Protein AF-0000000075411365 (afdb_homodimer)

Organism: Rhizophagus irregularis (strain DAOM 181602 / DAOM 197198 / MUCL 43194) (NCBI:txid747089)

Structure (mmCIF, N/CA/C/O backbone):
data_AF-0000000075411365-model_v1
#
loop_
_entity.id
_entity.type
_entity.pdbx_description
1 polymer 'BTB domain-containing protein'
#
loop_
_atom_site.group_PDB
_atom_site.id
_atom_site.type_symbol
_atom_site.label_atom_id
_atom_site.label_alt_id
_atom_site.label_comp_id
_atom_site.label_asym_id
_atom_site.label_entity_id
_atom_site.label_seq_id
_atom_site.pdbx_PDB_ins_code
_atom_site.Cartn_x
_atom_site.Cartn_y
_atom_site.Cartn_z
_atom_site.occupancy
_atom_site.B_iso_or_equiv
_atom_site.auth_seq_id
_atom_site.auth_comp_id
_atom_site.auth_asym_id
_atom_site.auth_atom_id
_atom_site.pdbx_PDB_model_num
ATOM 1 N N . SER A 1 1 ? 24.688 25.797 14.242 1 48.66 1 SER A N 1
ATOM 2 C CA . SER A 1 1 ? 24.312 25.422 12.875 1 48.66 1 SER A CA 1
ATOM 3 C C . SER A 1 1 ? 22.875 24.953 12.805 1 48.66 1 SER A C 1
ATOM 5 O O . SER A 1 1 ? 22.281 24.547 13.812 1 48.66 1 SER A O 1
ATOM 7 N N . ILE A 1 2 ? 22.266 25.234 11.734 1 53.44 2 ILE A N 1
ATOM 8 C CA . ILE A 1 2 ? 20.859 24.922 11.492 1 53.44 2 ILE A CA 1
ATOM 9 C C . ILE A 1 2 ? 20.594 23.469 11.906 1 53.44 2 ILE A C 1
ATOM 11 O O . ILE A 1 2 ? 19.531 23.172 12.469 1 53.44 2 ILE A O 1
ATOM 15 N N . ASP A 1 3 ? 21.547 22.719 11.766 1 54.69 3 ASP A N 1
ATOM 16 C CA . ASP A 1 3 ? 21.438 21.312 12.133 1 54.69 3 ASP A CA 1
ATOM 17 C C . ASP A 1 3 ? 21.219 21.141 13.633 1 54.69 3 ASP A C 1
ATOM 19 O O . ASP A 1 3 ? 20.406 20.328 14.062 1 54.69 3 ASP A O 1
ATOM 23 N N . ASN A 1 4 ? 22.078 21.812 14.258 1 54.78 4 ASN A N 1
ATOM 24 C CA . ASN A 1 4 ? 22 21.703 15.711 1 54.78 4 ASN A CA 1
ATOM 25 C C . ASN A 1 4 ? 20.672 22.219 16.25 1 54.78 4 ASN A C 1
ATOM 27 O O . ASN A 1 4 ? 20.125 21.656 17.188 1 54.78 4 ASN A O 1
ATOM 31 N N . ILE A 1 5 ? 20.219 23.188 15.68 1 55.34 5 ILE A N 1
ATOM 32 C CA . ILE A 1 5 ? 18.969 23.797 16.125 1 55.34 5 ILE A CA 1
ATOM 33 C C . ILE A 1 5 ? 17.797 22.859 15.805 1 55.34 5 ILE A C 1
ATOM 35 O O . ILE A 1 5 ? 16.953 22.625 16.656 1 55.34 5 ILE A O 1
ATOM 39 N N . MET A 1 6 ? 17.891 22.328 14.719 1 56.25 6 MET A N 1
ATOM 40 C CA . MET A 1 6 ? 16.812 21.453 14.289 1 56.25 6 MET A CA 1
ATOM 41 C C . MET A 1 6 ? 16.797 20.156 15.102 1 56.25 6 MET A C 1
ATOM 43 O O . MET A 1 6 ? 15.742 19.672 15.492 1 56.25 6 MET A O 1
ATOM 47 N N . THR A 1 7 ? 17.984 19.641 15.258 1 56.38 7 THR A N 1
ATOM 48 C CA . THR A 1 7 ? 18.109 18.422 16.062 1 56.38 7 THR A CA 1
ATOM 49 C C . THR A 1 7 ? 17.594 18.656 17.469 1 56.38 7 THR A C 1
ATOM 51 O O . THR A 1 7 ? 16.922 17.797 18.047 1 56.38 7 THR A O 1
ATOM 54 N N . THR A 1 8 ? 18.031 19.734 17.938 1 55.66 8 THR A N 1
ATOM 55 C CA . THR A 1 8 ? 17.625 20.047 19.297 1 55.66 8 THR A CA 1
ATOM 56 C C . THR A 1 8 ? 16.109 20.234 19.375 1 55.66 8 THR A C 1
ATOM 58 O O . THR A 1 8 ? 15.469 19.766 20.328 1 55.66 8 THR A O 1
ATOM 61 N N . LEU A 1 9 ? 15.68 20.859 18.469 1 56.91 9 LEU A N 1
ATOM 62 C CA . LEU A 1 9 ? 14.25 21.172 18.438 1 56.91 9 LEU A CA 1
ATOM 63 C C . LEU A 1 9 ? 13.414 19.906 18.297 1 56.91 9 LEU A C 1
ATOM 65 O O . LEU A 1 9 ? 12.367 19.781 18.938 1 56.91 9 LEU A O 1
ATOM 69 N N . PHE A 1 10 ? 13.93 19.078 17.484 1 55.97 10 PHE A N 1
ATOM 70 C CA . PHE A 1 10 ? 13.141 17.891 17.188 1 55.97 10 PHE A CA 1
ATOM 71 C C . PHE A 1 10 ? 13.5 16.766 18.156 1 55.97 10 PHE A C 1
ATOM 73 O O . PHE A 1 10 ? 12.719 15.828 18.328 1 55.97 10 PHE A O 1
ATOM 80 N N . LYS A 1 11 ? 14.758 16.719 18.609 1 52.41 11 LYS A N 1
ATOM 81 C CA . LYS A 1 11 ? 15.195 15.648 19.5 1 52.41 11 LYS A CA 1
ATOM 82 C C . LYS A 1 11 ? 14.422 15.68 20.812 1 52.41 11 LYS A C 1
ATOM 84 O O . LYS A 1 11 ? 14.188 14.633 21.422 1 52.41 11 LYS A O 1
ATOM 89 N N . SER A 1 12 ? 14.125 16.812 21.234 1 47.59 12 SER A N 1
ATOM 90 C CA . SER A 1 12 ? 13.672 16.844 22.625 1 47.59 12 SER A CA 1
ATOM 91 C C . SER A 1 12 ? 12.383 16.062 22.812 1 47.59 12 SER A C 1
ATOM 93 O O . SER A 1 12 ? 11.969 15.781 23.938 1 47.59 12 SER A O 1
ATOM 95 N N . LYS A 1 13 ? 11.609 15.836 21.859 1 43.72 13 LYS A N 1
ATOM 96 C CA . LYS A 1 13 ? 10.367 15.195 22.281 1 43.72 13 LYS A CA 1
ATOM 97 C C . LYS A 1 13 ? 10.352 13.719 21.891 1 43.72 13 LYS A C 1
ATOM 99 O O . LYS A 1 13 ? 9.57 13.297 21.031 1 43.72 13 LYS A O 1
ATOM 104 N N . LYS A 1 14 ? 11.523 13.133 21.844 1 47.59 14 LYS A N 1
ATOM 105 C CA . LYS A 1 14 ? 11.445 11.688 21.688 1 47.59 14 LYS A CA 1
ATOM 106 C C . LYS A 1 14 ? 10.391 11.086 22.609 1 47.59 14 LYS A C 1
ATOM 108 O O . LYS A 1 14 ? 10.469 11.25 23.828 1 47.59 14 LYS A O 1
ATOM 113 N N . ASN A 1 15 ? 9.148 11.078 22.188 1 43.22 15 ASN A N 1
ATOM 114 C CA . ASN A 1 15 ? 8.109 10.398 22.953 1 43.22 15 ASN A CA 1
ATOM 115 C C . ASN A 1 15 ? 8.555 9.008 23.391 1 43.22 15 ASN A C 1
ATOM 117 O O . ASN A 1 15 ? 9.18 8.281 22.625 1 43.22 15 ASN A O 1
ATOM 121 N N . HIS A 1 16 ? 8.789 8.844 24.641 1 45.28 16 HIS A N 1
ATOM 122 C CA . HIS A 1 16 ? 9.023 7.617 25.391 1 45.28 16 HIS A CA 1
ATOM 123 C C . HIS A 1 16 ? 8.102 6.496 24.922 1 45.28 16 HIS A C 1
ATOM 125 O O . HIS A 1 16 ? 8.078 5.418 25.531 1 45.28 16 HIS A O 1
ATOM 131 N N . ASN A 1 17 ? 7.195 6.734 24.109 1 51.94 17 ASN A N 1
ATOM 132 C CA . ASN A 1 17 ? 6.309 5.605 23.859 1 51.94 17 ASN A CA 1
ATOM 133 C C . ASN A 1 17 ? 6.938 4.609 22.891 1 51.94 17 ASN A C 1
ATOM 135 O O . ASN A 1 17 ? 7.855 4.953 22.141 1 51.94 17 ASN A O 1
ATOM 139 N N . LYS A 1 18 ? 6.695 3.471 23.078 1 58.88 18 LYS A N 1
ATOM 140 C CA . LYS A 1 18 ? 7.156 2.367 22.234 1 58.88 18 LYS A CA 1
ATOM 141 C C . LYS A 1 18 ? 7.148 2.76 20.766 1 58.88 18 LYS A C 1
ATOM 143 O O . LYS A 1 18 ? 6.168 3.32 20.266 1 58.88 18 LYS A O 1
ATOM 148 N N . PRO A 1 19 ? 8.258 2.752 20.281 1 69.69 19 PRO A N 1
ATOM 149 C CA . PRO A 1 19 ? 8.336 3.145 18.875 1 69.69 19 PRO A CA 1
ATOM 150 C C . PRO A 1 19 ? 7.297 2.443 18 1 69.69 19 PRO A C 1
ATOM 152 O O . PRO A 1 19 ? 7.035 1.253 18.188 1 69.69 19 PRO A O 1
ATOM 155 N N . SER A 1 20 ? 6.5 3.213 17.328 1 76.75 20 SER A N 1
ATOM 156 C CA . SER A 1 20 ? 5.492 2.637 16.438 1 76.75 20 SER A CA 1
ATOM 157 C C . SER A 1 20 ? 6.137 1.923 15.258 1 76.75 20 SER A C 1
ATOM 159 O O . SER A 1 20 ? 7.113 2.412 14.688 1 76.75 20 SER A O 1
ATOM 161 N N . ILE A 1 21 ? 5.664 0.721 15 1 87.19 21 ILE A N 1
ATOM 162 C CA . ILE A 1 21 ? 6.152 -0.052 13.867 1 87.19 21 ILE A CA 1
ATOM 163 C C . ILE A 1 21 ? 5.445 0.406 12.594 1 87.19 21 ILE A C 1
ATOM 165 O O . ILE A 1 21 ? 6.031 0.377 11.508 1 87.19 21 ILE A O 1
ATOM 169 N N . ARG A 1 22 ? 4.23 0.923 12.75 1 94.62 22 ARG A N 1
ATOM 170 C CA . ARG A 1 22 ? 3.484 1.397 11.586 1 94.62 22 ARG A CA 1
ATOM 171 C C . ARG A 1 22 ? 4.074 2.697 11.047 1 94.62 22 ARG A C 1
ATOM 173 O O . ARG A 1 22 ? 4.477 3.57 11.82 1 94.62 22 ARG A O 1
ATOM 180 N N . GLY A 1 23 ? 4.059 2.812 9.734 1 95 23 GLY A N 1
ATOM 181 C CA . GLY A 1 23 ? 4.523 4.047 9.125 1 95 23 GLY A CA 1
ATOM 182 C C . GLY A 1 23 ? 6.012 4.039 8.828 1 95 23 GLY A C 1
ATOM 183 O O . GLY A 1 23 ? 6.52 4.938 8.156 1 95 23 GLY A O 1
ATOM 184 N N . LYS A 1 24 ? 6.715 2.977 9.258 1 94.31 24 LYS A N 1
ATOM 185 C CA . LYS A 1 24 ? 8.156 2.916 9.047 1 94.31 24 LYS A CA 1
ATOM 186 C C . LYS A 1 24 ? 8.484 2.381 7.656 1 94.31 24 LYS A C 1
ATOM 188 O O . LYS A 1 24 ? 9.336 2.934 6.957 1 94.31 24 LYS A O 1
ATOM 193 N N . SER A 1 25 ? 7.895 1.289 7.293 1 94.88 25 SER A N 1
ATOM 194 C CA . SER A 1 25 ? 8.109 0.641 6.004 1 94.88 25 SER A CA 1
ATOM 195 C C . SER A 1 25 ? 6.793 0.346 5.305 1 94.88 25 SER A C 1
ATOM 197 O O . SER A 1 25 ? 5.969 -0.419 5.812 1 94.88 25 SER A O 1
ATOM 199 N N . LEU A 1 26 ? 6.656 0.966 4.168 1 96.19 26 LEU A N 1
ATOM 200 C CA . LEU A 1 26 ? 5.453 0.734 3.375 1 96.19 26 LEU A CA 1
ATOM 201 C C . LEU A 1 26 ? 5.277 -0.75 3.072 1 96.19 26 LEU A C 1
ATOM 203 O O . LEU A 1 26 ? 4.195 -1.308 3.277 1 96.19 26 LEU A O 1
ATOM 207 N N . GLU A 1 27 ? 6.332 -1.384 2.645 1 94.94 27 GLU A N 1
ATOM 208 C CA . GLU A 1 27 ? 6.332 -2.805 2.311 1 94.94 27 GLU A CA 1
ATOM 209 C C . GLU A 1 27 ? 5.895 -3.652 3.502 1 94.94 27 GLU A C 1
ATOM 211 O O . GLU A 1 27 ? 5 -4.492 3.377 1 94.94 27 GLU A O 1
ATOM 216 N N . ASN A 1 28 ? 6.484 -3.406 4.637 1 95.56 28 ASN A N 1
ATOM 217 C CA . ASN A 1 28 ? 6.18 -4.203 5.824 1 95.56 28 ASN A CA 1
ATOM 218 C C . ASN A 1 28 ? 4.75 -3.971 6.301 1 95.56 28 ASN A C 1
ATOM 220 O O . ASN A 1 28 ? 4.062 -4.914 6.703 1 95.56 28 ASN A O 1
ATOM 224 N N . ASP A 1 29 ? 4.367 -2.762 6.273 1 97.38 29 ASP A N 1
ATOM 225 C CA . ASP A 1 29 ? 2.998 -2.455 6.68 1 97.38 29 ASP A CA 1
ATOM 226 C C . ASP A 1 29 ? 1.986 -3.143 5.77 1 97.38 29 ASP A C 1
ATOM 228 O O . ASP A 1 29 ? 1.009 -3.725 6.242 1 97.38 29 ASP A O 1
ATOM 232 N N . LEU A 1 30 ? 2.219 -3.104 4.48 1 97.62 30 LEU A N 1
ATOM 233 C CA . LEU A 1 30 ? 1.272 -3.701 3.545 1 97.62 30 LEU A CA 1
ATOM 234 C C . LEU A 1 30 ? 1.304 -5.223 3.639 1 97.62 30 LEU A C 1
ATOM 236 O O . LEU A 1 30 ? 0.293 -5.887 3.391 1 97.62 30 LEU A O 1
ATOM 240 N N . ARG A 1 31 ? 2.432 -5.766 4.043 1 96.12 31 ARG A N 1
ATOM 241 C CA . ARG A 1 31 ? 2.479 -7.199 4.324 1 96.12 31 ARG A CA 1
ATOM 242 C C . ARG A 1 31 ? 1.565 -7.559 5.488 1 96.12 31 ARG A C 1
ATOM 244 O O . ARG A 1 31 ? 0.892 -8.594 5.461 1 96.12 31 ARG A O 1
ATOM 251 N N . THR A 1 32 ? 1.578 -6.703 6.488 1 96.69 32 THR A N 1
ATOM 252 C CA . THR A 1 32 ? 0.675 -6.93 7.609 1 96.69 32 THR A CA 1
ATOM 253 C C . THR A 1 32 ? -0.78 -6.809 7.168 1 96.69 32 THR A C 1
ATOM 255 O O . THR A 1 32 ? -1.644 -7.547 7.645 1 96.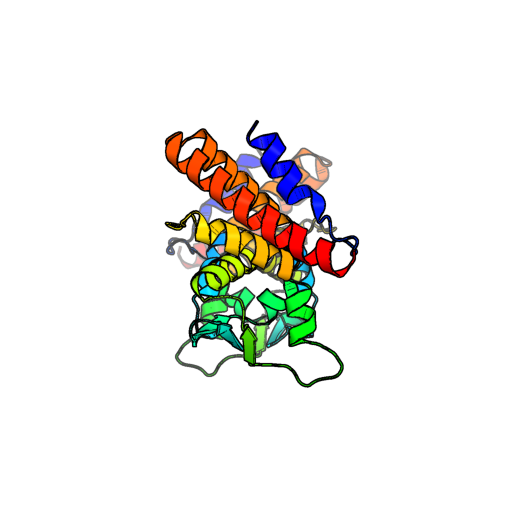69 32 THR A O 1
ATOM 258 N N . LEU A 1 33 ? -1.046 -5.914 6.242 1 97.56 33 LEU A N 1
ATOM 259 C CA . LEU A 1 33 ? -2.393 -5.754 5.703 1 97.56 33 LEU A CA 1
ATOM 260 C C . LEU A 1 33 ? -2.855 -7.027 5.008 1 97.56 33 LEU A C 1
ATOM 262 O O . LEU A 1 33 ? -4.012 -7.438 5.152 1 97.56 33 LEU A O 1
ATOM 266 N N . LEU A 1 34 ? -1.986 -7.648 4.215 1 97 34 LEU A N 1
ATOM 267 C CA . LEU A 1 34 ? -2.281 -8.883 3.502 1 97 34 LEU A CA 1
ATOM 268 C C . LEU A 1 34 ? -2.781 -9.961 4.465 1 97 34 LEU A C 1
ATOM 270 O O . LEU A 1 34 ? -3.613 -10.789 4.094 1 97 34 LEU A O 1
ATOM 274 N N . ASN A 1 35 ? -2.398 -9.836 5.723 1 94.94 35 ASN A N 1
ATOM 275 C CA . ASN A 1 35 ? -2.734 -10.859 6.707 1 94.94 35 ASN A CA 1
ATOM 276 C C . ASN A 1 35 ? -3.771 -10.359 7.707 1 94.94 35 ASN A C 1
ATOM 278 O O . ASN A 1 35 ? -4.023 -11.008 8.727 1 94.94 35 ASN A O 1
ATOM 282 N N . ASP A 1 36 ? -4.289 -9.234 7.48 1 95.75 36 ASP A N 1
ATOM 283 C CA . ASP A 1 36 ? -5.273 -8.648 8.383 1 95.75 36 ASP A CA 1
ATOM 284 C C . ASP A 1 36 ? -6.695 -8.969 7.93 1 95.75 36 ASP A C 1
ATOM 286 O O . ASP A 1 36 ? -7.195 -8.375 6.977 1 95.75 36 ASP A O 1
ATOM 290 N N . GLU A 1 37 ? -7.426 -9.805 8.633 1 95.06 37 GLU A N 1
ATOM 291 C CA . GLU A 1 37 ? -8.75 -10.297 8.25 1 95.06 37 GLU A CA 1
ATOM 292 C C . GLU A 1 37 ? -9.766 -9.164 8.195 1 95.06 37 GLU A C 1
ATOM 294 O O . GLU A 1 37 ? -10.789 -9.273 7.516 1 95.06 37 GLU A O 1
ATOM 299 N N . ARG A 1 38 ? -9.578 -8.125 8.867 1 92.06 38 ARG A N 1
ATOM 300 C CA . ARG A 1 38 ? -10.5 -6.992 8.883 1 92.06 38 ARG A CA 1
ATOM 301 C C . ARG A 1 38 ? -10.555 -6.309 7.523 1 92.06 38 ARG A C 1
ATOM 303 O O . ARG A 1 38 ? -11.508 -5.59 7.223 1 92.06 38 ARG A O 1
ATOM 310 N N . SER A 1 39 ? -9.5 -6.512 6.715 1 95.06 39 SER A N 1
ATOM 311 C CA . SER A 1 39 ? -9.406 -5.84 5.422 1 95.06 39 SER A CA 1
ATOM 312 C C . SER A 1 39 ? -10 -6.699 4.312 1 95.06 39 SER A C 1
ATOM 314 O O . SER A 1 39 ? -10.203 -6.227 3.191 1 95.06 39 SER A O 1
ATOM 316 N N . TYR A 1 40 ? -10.281 -7.945 4.605 1 96.31 40 TYR A N 1
ATOM 317 C CA . TYR A 1 40 ? -10.727 -8.883 3.58 1 96.31 40 TYR A CA 1
ATOM 318 C C . TYR A 1 40 ? -12.109 -8.508 3.061 1 96.31 40 TYR A C 1
ATOM 320 O O . TYR A 1 40 ? -13.047 -8.336 3.842 1 96.31 40 TYR A O 1
ATOM 328 N N . ASN A 1 41 ? -12.227 -8.414 1.749 1 95.75 41 ASN A N 1
ATOM 329 C CA . ASN A 1 41 ? -13.539 -8.141 1.174 1 95.75 41 ASN A CA 1
ATOM 330 C C . ASN A 1 41 ? -13.68 -8.75 -0.217 1 95.75 41 ASN A C 1
ATOM 332 O O . ASN A 1 41 ? -14.562 -8.359 -0.986 1 95.75 41 ASN A O 1
ATOM 336 N N . ILE A 1 42 ? -12.828 -9.734 -0.581 1 96.94 42 ILE A N 1
ATOM 337 C CA . ILE A 1 42 ? -12.938 -10.539 -1.797 1 96.94 42 ILE A CA 1
ATOM 338 C C . ILE A 1 42 ? -12.352 -11.922 -1.558 1 96.94 42 ILE A C 1
ATOM 340 O O . ILE A 1 42 ? -11.398 -12.078 -0.794 1 96.94 42 ILE A O 1
ATOM 344 N N . SER A 1 43 ? -12.93 -12.859 -2.145 1 98.12 43 SER A N 1
ATOM 345 C CA . SER A 1 43 ? -12.477 -14.242 -2.045 1 98.12 43 SER A CA 1
ATOM 346 C C . SER A 1 43 ? -11.969 -14.758 -3.389 1 98.12 43 SER A C 1
ATOM 348 O O . SER A 1 43 ? -12.609 -14.539 -4.422 1 98.12 43 SER A O 1
ATOM 350 N N . LEU A 1 44 ? -10.852 -15.43 -3.355 1 98.06 44 LEU A N 1
ATOM 351 C CA . LEU A 1 44 ? -10.227 -16.031 -4.527 1 98.06 44 LEU A CA 1
ATOM 352 C C . LEU A 1 44 ? -10.156 -17.547 -4.391 1 98.06 44 LEU A C 1
ATOM 354 O O . LEU A 1 44 ? -9.32 -18.078 -3.648 1 98.06 44 LEU A O 1
ATOM 358 N N . LYS A 1 45 ? -11.016 -18.219 -5.109 1 98.44 45 LYS A N 1
ATOM 359 C CA . LYS A 1 45 ? -10.977 -19.688 -5.102 1 98.44 45 LYS A CA 1
ATOM 360 C C . LYS A 1 45 ? -9.969 -20.219 -6.113 1 98.44 45 LYS A C 1
ATOM 362 O O . LYS A 1 45 ? -10.07 -19.938 -7.309 1 98.44 45 LYS A O 1
ATOM 367 N N . CYS A 1 46 ? -9.031 -21.031 -5.633 1 97.75 46 CYS A N 1
ATOM 368 C CA . CYS A 1 46 ? -7.938 -21.516 -6.457 1 97.75 46 CYS A CA 1
ATOM 369 C C . CYS A 1 46 ? -8.25 -22.906 -7.008 1 97.75 46 CYS A C 1
ATOM 371 O O . CYS A 1 46 ? -9.234 -23.531 -6.617 1 97.75 46 CYS A O 1
ATOM 373 N N . SER A 1 47 ? -7.375 -23.391 -7.934 1 96.06 47 SER A N 1
ATOM 374 C CA . SER A 1 47 ? -7.598 -24.641 -8.664 1 96.06 47 SER A CA 1
ATOM 375 C C . SER A 1 47 ? -7.477 -25.844 -7.742 1 96.06 47 SER A C 1
ATOM 377 O O . SER A 1 47 ? -8.039 -26.906 -8.023 1 96.06 47 SER A O 1
ATOM 379 N N . ASP A 1 48 ? -6.762 -25.734 -6.652 1 96.62 48 ASP A N 1
ATOM 380 C CA . ASP A 1 48 ? -6.598 -26.844 -5.715 1 96.62 48 ASP A CA 1
ATOM 381 C C . ASP A 1 48 ? -7.715 -26.844 -4.672 1 96.62 48 ASP A C 1
ATOM 383 O O . ASP A 1 48 ? -7.656 -27.609 -3.701 1 96.62 48 ASP A O 1
ATOM 387 N N . GLY A 1 49 ? -8.711 -25.922 -4.785 1 97.5 49 GLY A N 1
ATOM 388 C CA . GLY A 1 49 ? -9.875 -25.875 -3.91 1 97.5 49 GLY A CA 1
ATOM 389 C C . GLY A 1 49 ? -9.703 -24.938 -2.73 1 97.5 49 GLY A C 1
ATOM 390 O O . GLY A 1 49 ? -10.656 -24.688 -1.995 1 97.5 49 GLY A O 1
ATOM 391 N N . VAL A 1 50 ? -8.578 -24.391 -2.539 1 98.19 50 VAL A N 1
ATOM 392 C CA . VAL A 1 50 ? -8.297 -23.469 -1.44 1 98.19 50 VAL A CA 1
ATOM 393 C C . VAL A 1 50 ? -8.828 -22.078 -1.786 1 98.19 50 VAL A C 1
ATOM 395 O O . VAL A 1 50 ? -8.672 -21.609 -2.916 1 98.19 50 VAL A O 1
ATOM 398 N N . THR A 1 51 ? -9.453 -21.453 -0.806 1 98.44 51 THR A N 1
ATOM 399 C CA . THR A 1 51 ? -9.945 -20.078 -0.979 1 98.44 51 THR A CA 1
ATOM 400 C C . THR A 1 51 ? -9.094 -19.094 -0.185 1 98.44 51 THR A C 1
ATOM 402 O O . THR A 1 51 ? -8.867 -19.281 1.013 1 98.44 51 THR A O 1
ATOM 405 N N . LEU A 1 52 ? -8.578 -18.078 -0.862 1 98.38 52 LEU A N 1
ATOM 406 C CA . LEU A 1 52 ? -7.828 -17 -0.233 1 98.38 52 LEU A CA 1
ATOM 407 C C . LEU A 1 52 ? -8.664 -15.719 -0.181 1 98.38 52 LEU A C 1
ATOM 409 O O . LEU A 1 52 ? -9.547 -15.516 -1.013 1 98.38 52 LEU A O 1
ATOM 413 N N . ARG A 1 53 ? -8.398 -14.961 0.793 1 98.19 53 ARG A N 1
ATOM 414 C CA . ARG A 1 53 ? -9.078 -13.68 0.951 1 98.19 53 ARG A CA 1
ATOM 415 C C . ARG A 1 53 ? -8.086 -12.523 0.861 1 98.19 53 ARG A C 1
ATOM 417 O O . ARG A 1 53 ? -6.906 -12.68 1.173 1 98.19 53 ARG A O 1
ATOM 424 N N . ALA A 1 54 ? -8.547 -11.367 0.375 1 98.06 54 ALA A N 1
ATOM 425 C CA . ALA A 1 54 ? -7.684 -10.211 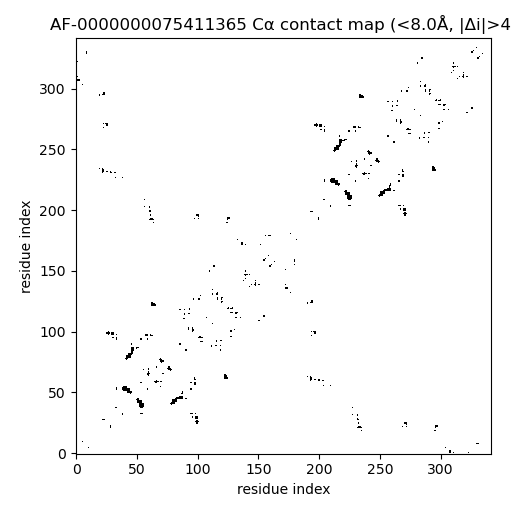0.165 1 98.06 54 ALA A CA 1
ATOM 426 C C . ALA A 1 54 ? -8.492 -8.914 0.179 1 98.06 54 ALA A C 1
ATOM 428 O O . ALA A 1 54 ? -9.703 -8.93 0.417 1 98.06 54 ALA A O 1
ATOM 429 N N . CYS A 1 55 ? -7.852 -7.824 0.077 1 97.5 55 CYS A N 1
ATOM 430 C CA . CYS A 1 55 ? -8.461 -6.512 -0.077 1 97.5 55 CYS A CA 1
ATOM 431 C C . CYS A 1 55 ? -8.648 -6.164 -1.55 1 97.5 55 CYS A C 1
ATOM 433 O O . CYS A 1 55 ? -7.664 -5.953 -2.268 1 97.5 55 CYS A O 1
ATOM 435 N N . LYS A 1 56 ? -9.852 -6.047 -1.985 1 96.25 56 LYS A N 1
ATOM 436 C CA . LYS A 1 56 ? -10.125 -5.891 -3.41 1 96.25 56 LYS A CA 1
ATOM 437 C C . LYS A 1 56 ? -9.5 -4.605 -3.949 1 96.25 56 LYS A C 1
ATOM 439 O O . LYS A 1 56 ? -9.047 -4.562 -5.094 1 96.25 56 LYS A O 1
ATOM 444 N N . ASN A 1 57 ? -9.461 -3.531 -3.133 1 96.12 57 ASN A N 1
ATOM 445 C CA . ASN A 1 57 ? -8.922 -2.26 -3.611 1 96.12 57 ASN A CA 1
ATOM 446 C C . ASN A 1 57 ? -7.43 -2.354 -3.906 1 96.12 57 ASN A C 1
ATOM 448 O O . ASN A 1 57 ? -6.941 -1.739 -4.855 1 96.12 57 ASN A O 1
ATOM 452 N N . ILE A 1 58 ? -6.688 -3.105 -3.078 1 97.88 58 ILE A N 1
ATOM 453 C CA . ILE A 1 58 ? -5.266 -3.307 -3.334 1 97.88 58 ILE A CA 1
ATOM 454 C C . ILE A 1 58 ? -5.082 -4.066 -4.645 1 97.88 58 ILE A C 1
ATOM 456 O O . ILE A 1 58 ? -4.281 -3.666 -5.492 1 97.88 58 ILE A O 1
ATOM 460 N N . LEU A 1 59 ? -5.867 -5.102 -4.855 1 97.31 59 LEU A N 1
ATOM 461 C CA . LEU A 1 59 ? -5.758 -5.918 -6.055 1 97.31 59 LEU A CA 1
ATOM 462 C C . LEU A 1 59 ? -6.062 -5.098 -7.305 1 97.31 59 LEU A C 1
ATOM 464 O O . LEU A 1 59 ? -5.285 -5.105 -8.266 1 97.31 59 LEU A O 1
ATOM 468 N N . ALA A 1 60 ? -7.188 -4.359 -7.281 1 96.25 60 ALA A N 1
ATOM 469 C CA . ALA A 1 60 ? -7.633 -3.582 -8.438 1 96.25 60 ALA A CA 1
ATOM 470 C C . ALA A 1 60 ? -6.656 -2.449 -8.742 1 96.25 60 ALA A C 1
ATOM 472 O O . ALA A 1 60 ? -6.477 -2.072 -9.898 1 96.25 60 ALA A O 1
ATOM 473 N N . THR A 1 61 ? -6.008 -1.912 -7.75 1 97.12 61 THR A N 1
ATOM 474 C CA . THR A 1 61 ? -5.078 -0.799 -7.902 1 97.12 61 THR A CA 1
ATOM 475 C C . THR A 1 61 ? -3.76 -1.274 -8.5 1 97.12 61 THR A C 1
ATOM 477 O 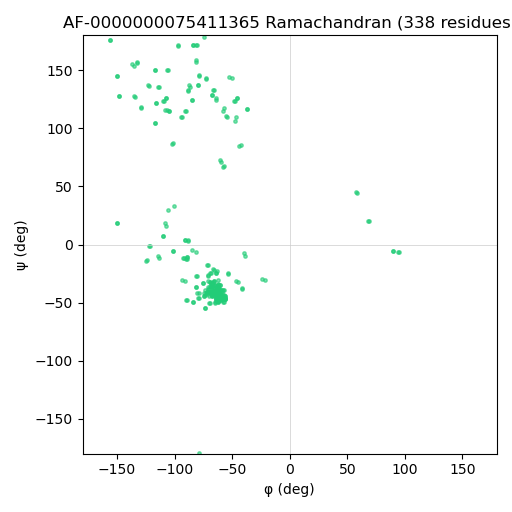O . THR A 1 61 ? -3.123 -0.549 -9.273 1 97.12 61 THR A O 1
ATOM 480 N N . ARG A 1 62 ? -3.338 -2.504 -8.195 1 97.56 62 ARG A N 1
ATOM 481 C CA . ARG A 1 62 ? -1.999 -2.986 -8.516 1 97.56 62 ARG A CA 1
ATOM 482 C C . ARG A 1 62 ? -2.021 -3.881 -9.75 1 97.56 62 ARG A C 1
ATOM 484 O O . ARG A 1 62 ? -0.968 -4.285 -10.25 1 97.56 62 ARG A O 1
ATOM 491 N N . SER A 1 63 ? -3.207 -4.207 -10.312 1 96.56 63 SER A N 1
ATOM 492 C CA . SER A 1 63 ? -3.324 -5.121 -11.445 1 96.56 63 SER A CA 1
ATOM 493 C C . SER A 1 63 ? -4.504 -4.75 -12.336 1 96.56 63 SER A C 1
ATOM 495 O O . SER A 1 63 ? -5.648 -4.719 -11.883 1 96.56 63 SER A O 1
ATOM 497 N N . ASP A 1 64 ? -4.301 -4.586 -13.641 1 95.12 64 ASP A N 1
ATOM 498 C CA . ASP A 1 64 ? -5.363 -4.305 -14.602 1 95.12 64 ASP A CA 1
ATOM 499 C C . ASP A 1 64 ? -6.367 -5.453 -14.656 1 95.12 64 ASP A C 1
ATOM 501 O O . ASP A 1 64 ? -7.574 -5.227 -14.773 1 95.12 64 ASP A O 1
ATOM 505 N N . VAL A 1 65 ? -5.906 -6.582 -14.609 1 94.06 65 VAL A N 1
ATOM 506 C CA . VAL A 1 65 ? -6.754 -7.77 -14.688 1 94.06 65 VAL A CA 1
ATOM 507 C C . VAL A 1 65 ? -7.711 -7.805 -13.5 1 94.06 65 VAL A C 1
ATOM 509 O O . VAL A 1 65 ? -8.922 -7.953 -13.68 1 94.06 65 VAL A O 1
ATOM 512 N N . PHE A 1 66 ? -7.219 -7.621 -12.312 1 95.25 66 PHE A N 1
ATOM 513 C CA . PHE A 1 66 ? -8.086 -7.586 -11.148 1 95.25 66 PHE A CA 1
ATOM 514 C C . PHE A 1 66 ? -9.016 -6.379 -11.195 1 95.25 66 PHE A C 1
ATOM 516 O O . PHE A 1 66 ? -10.18 -6.465 -10.797 1 95.25 66 PHE A O 1
ATOM 523 N N . ASN A 1 67 ? -8.453 -5.25 -11.641 1 94.88 67 ASN A N 1
ATOM 524 C CA . ASN A 1 67 ? -9.297 -4.066 -11.773 1 94.88 67 ASN A CA 1
ATOM 525 C C . ASN A 1 67 ? -10.5 -4.332 -12.672 1 94.88 67 ASN A C 1
ATOM 527 O O . ASN A 1 67 ? -11.633 -4 -12.32 1 94.88 67 ASN A O 1
ATOM 531 N N . ASN A 1 68 ? -10.266 -4.984 -13.766 1 92.69 68 ASN A N 1
ATOM 532 C CA . ASN A 1 68 ? -11.32 -5.285 -14.727 1 92.69 68 ASN A CA 1
ATOM 533 C C . ASN A 1 68 ? -12.289 -6.336 -14.188 1 92.69 68 ASN A C 1
ATOM 535 O O . ASN A 1 68 ? -13.492 -6.25 -14.422 1 92.69 68 ASN A O 1
ATOM 539 N N . LEU A 1 69 ? -11.789 -7.32 -13.492 1 91.81 69 LEU A N 1
ATOM 540 C CA . LEU A 1 69 ? -12.625 -8.383 -12.938 1 91.81 69 LEU A CA 1
ATOM 541 C C . LEU A 1 69 ? -13.523 -7.844 -11.836 1 91.81 69 LEU A C 1
ATOM 543 O O . LEU A 1 69 ? -14.695 -8.219 -11.742 1 91.81 69 LEU A O 1
ATOM 547 N N . ILE A 1 70 ? -13.062 -6.898 -11.047 1 93.19 70 ILE A N 1
ATOM 548 C CA . ILE A 1 70 ? -13.758 -6.457 -9.836 1 93.19 70 ILE A CA 1
ATOM 549 C C . ILE A 1 70 ? -14.719 -5.32 -10.18 1 93.19 70 ILE A C 1
ATOM 551 O O . ILE A 1 70 ? -15.852 -5.289 -9.695 1 93.19 70 ILE A O 1
ATOM 555 N N . PHE A 1 71 ? -14.266 -4.328 -10.922 1 87.81 71 PHE A N 1
ATOM 556 C CA . PHE A 1 71 ? -15.055 -3.119 -11.133 1 87.81 71 PHE A CA 1
ATOM 557 C C . PHE A 1 71 ? -15.586 -3.061 -12.555 1 87.81 71 PHE A C 1
ATOM 559 O O . PHE A 1 71 ? -16.141 -2.041 -12.977 1 87.81 71 PHE A O 1
ATOM 566 N N . ASN A 1 72 ? -15.648 -4.082 -13.273 1 74.62 72 ASN A N 1
ATOM 567 C CA . ASN A 1 72 ? -16.188 -4.066 -14.633 1 74.62 72 ASN A CA 1
ATOM 568 C C . ASN A 1 72 ? -17.625 -3.549 -14.664 1 74.62 72 ASN A C 1
ATOM 570 O O . ASN A 1 72 ? -18.438 -3.906 -13.812 1 74.62 72 ASN A O 1
ATOM 574 N N . LYS A 1 73 ? -17.828 -2.449 -15.344 1 63.88 73 LYS A N 1
ATOM 575 C C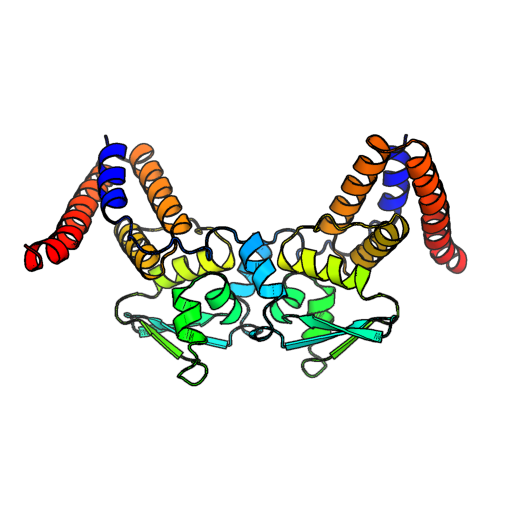A . LYS A 1 73 ? -19 -1.598 -15.547 1 63.88 73 LYS A CA 1
ATOM 576 C C . LYS A 1 73 ? -20.25 -2.432 -15.758 1 63.88 73 LYS A C 1
ATOM 578 O O . LYS A 1 73 ? -21.344 -2.025 -15.352 1 63.88 73 LYS A O 1
ATOM 583 N N . SER A 1 74 ? -20.141 -3.486 -16.422 1 63.88 74 SER A N 1
ATOM 584 C CA . SER A 1 74 ? -21.391 -4.113 -16.844 1 63.88 74 SER A CA 1
ATOM 585 C C . SER A 1 74 ? -21.938 -5.016 -15.742 1 63.88 74 SER A C 1
ATOM 587 O O . SER A 1 74 ? -23.062 -5.512 -15.852 1 63.88 74 SER A O 1
ATOM 589 N N . LYS A 1 75 ? -21.172 -5.184 -14.625 1 64.75 75 LYS A N 1
ATOM 590 C CA . LYS A 1 75 ? -21.688 -6.141 -13.648 1 64.75 75 LYS A CA 1
ATOM 591 C C . LYS A 1 75 ? -21.547 -5.602 -12.227 1 64.75 75 LYS A C 1
ATOM 593 O O . LYS A 1 75 ? -20.844 -4.625 -11.992 1 64.75 75 LYS A O 1
ATOM 598 N N . ALA A 1 76 ? -22.344 -6.074 -11.383 1 73.12 76 ALA A N 1
ATOM 599 C CA . ALA A 1 76 ? -22.266 -5.844 -9.945 1 73.12 76 ALA A CA 1
ATOM 600 C C . ALA A 1 76 ? -20.875 -6.176 -9.406 1 73.12 76 ALA A C 1
ATOM 602 O O . ALA A 1 76 ? -20.156 -6.988 -9.992 1 73.12 76 ALA A O 1
ATOM 603 N N . GLU A 1 77 ? -20.438 -5.379 -8.422 1 77.56 77 GLU A N 1
ATOM 604 C CA . GLU A 1 77 ? -19.172 -5.656 -7.746 1 77.56 77 GLU A CA 1
ATOM 605 C C . GLU A 1 77 ? -19.047 -7.133 -7.379 1 77.56 77 GLU A C 1
ATOM 607 O O . GLU A 1 77 ? -19.969 -7.703 -6.781 1 77.56 77 GLU A O 1
ATOM 612 N N . ILE A 1 78 ? -17.984 -7.719 -7.805 1 86.12 78 ILE A N 1
ATOM 613 C CA . ILE A 1 78 ? -17.75 -9.133 -7.547 1 86.12 78 ILE A CA 1
ATOM 614 C C . ILE A 1 78 ? -17.047 -9.305 -6.207 1 86.12 78 ILE A C 1
ATOM 616 O O . ILE A 1 78 ? -16.141 -8.539 -5.883 1 86.12 78 ILE A O 1
ATOM 620 N N . LYS A 1 79 ? -17.531 -10.273 -5.531 1 92 79 LYS A N 1
ATOM 621 C CA . LYS A 1 79 ? -16.906 -10.539 -4.23 1 92 79 LYS A CA 1
ATOM 622 C C . LYS A 1 79 ? -16.203 -11.891 -4.219 1 92 79 LYS A C 1
ATOM 624 O O . LYS A 1 79 ? -15.5 -12.219 -3.268 1 92 79 LYS A O 1
ATOM 629 N N . ASN A 1 80 ? -16.469 -12.633 -5.273 1 94.81 80 ASN A N 1
ATOM 630 C CA . ASN A 1 80 ? -15.875 -13.961 -5.402 1 94.81 80 ASN A CA 1
ATOM 631 C C . ASN A 1 80 ? -15.344 -14.195 -6.812 1 94.81 80 ASN A C 1
ATOM 633 O O . ASN A 1 80 ? -16.047 -13.984 -7.797 1 94.81 80 ASN A O 1
ATOM 637 N N . ILE A 1 81 ? -14.07 -14.617 -6.875 1 96.06 81 ILE A N 1
ATOM 638 C CA . ILE A 1 81 ? -13.469 -14.953 -8.156 1 96.06 81 ILE A CA 1
ATOM 639 C C . ILE A 1 81 ? -12.945 -16.391 -8.125 1 96.06 81 ILE A C 1
ATOM 641 O O . ILE A 1 81 ? -12.32 -16.797 -7.145 1 96.06 81 ILE A O 1
ATOM 645 N N . ILE A 1 82 ? -13.211 -17.094 -9.219 1 96.31 82 ILE A N 1
ATOM 646 C CA . ILE A 1 82 ? -12.742 -18.469 -9.328 1 96.31 82 ILE A CA 1
ATOM 647 C C . ILE A 1 82 ? -11.625 -18.562 -10.367 1 96.31 82 ILE A C 1
ATOM 649 O O . ILE A 1 82 ? -11.805 -18.141 -11.508 1 96.31 82 ILE A O 1
ATOM 653 N N . PHE A 1 83 ? -10.484 -19.078 -9.914 1 95.44 83 PHE A N 1
ATOM 654 C CA . PHE A 1 83 ? -9.367 -19.359 -10.805 1 95.44 83 PHE A CA 1
ATOM 655 C C . PHE A 1 83 ? -9.203 -20.859 -11 1 95.44 83 PHE A C 1
ATOM 657 O O . PHE A 1 83 ? -8.781 -21.578 -10.086 1 95.44 83 PHE A O 1
ATOM 664 N N . THR A 1 84 ? -9.391 -21.281 -12.172 1 94.62 84 THR A N 1
ATOM 665 C CA . THR A 1 84 ? -9.414 -22.719 -12.445 1 94.62 84 THR A CA 1
ATOM 666 C C . THR A 1 84 ? -8.008 -23.219 -12.773 1 94.62 84 THR A C 1
ATOM 668 O O . THR A 1 84 ? -7.762 -24.422 -12.766 1 94.62 84 THR A O 1
ATOM 671 N N . LYS A 1 85 ? -7.062 -22.312 -13.023 1 90.94 85 LYS A N 1
ATOM 672 C CA . LYS A 1 85 ? -5.758 -22.766 -13.5 1 90.94 85 LYS A CA 1
ATOM 673 C C . LYS A 1 85 ? -4.645 -22.328 -12.555 1 90.94 85 LYS A C 1
ATOM 675 O O . LYS A 1 85 ? -3.469 -22.594 -12.805 1 90.94 85 LYS A O 1
ATOM 680 N N . ILE A 1 86 ? -4.988 -21.625 -11.523 1 93 86 ILE A N 1
ATOM 681 C CA . ILE A 1 86 ? -3.982 -21.109 -10.602 1 93 86 ILE A CA 1
ATOM 682 C C . ILE A 1 86 ? -4.18 -21.734 -9.219 1 93 86 ILE A C 1
ATOM 684 O O . ILE A 1 86 ? -5.258 -21.609 -8.625 1 93 86 ILE A O 1
ATOM 688 N N . ASN A 1 87 ? -3.15 -22.422 -8.703 1 92.62 87 ASN A N 1
ATOM 689 C CA . ASN A 1 87 ? -3.254 -23.016 -7.375 1 92.62 87 ASN A CA 1
ATOM 690 C C . ASN A 1 87 ? -2.926 -22.016 -6.281 1 92.62 87 ASN A C 1
ATOM 692 O O . ASN A 1 87 ? -2.48 -20.906 -6.57 1 92.62 87 ASN A O 1
ATOM 696 N N . SER A 1 88 ? -3.15 -22.391 -4.992 1 95.75 88 SER A N 1
ATOM 697 C CA . SER A 1 88 ? -3.047 -21.469 -3.871 1 95.75 88 SER A CA 1
ATOM 698 C C . SER A 1 88 ? -1.598 -21.062 -3.621 1 95.75 88 SER A C 1
ATOM 700 O O . SER A 1 88 ? -1.326 -19.938 -3.197 1 95.75 88 SER A O 1
ATOM 702 N N . THR A 1 89 ? -0.614 -21.922 -3.877 1 92.12 89 THR A N 1
ATOM 703 C CA . THR A 1 89 ? 0.797 -21.609 -3.689 1 92.12 89 THR A CA 1
ATOM 704 C C . THR A 1 89 ? 1.218 -20.453 -4.602 1 92.12 89 THR A C 1
ATOM 706 O O . THR A 1 89 ? 1.83 -19.484 -4.145 1 92.12 89 THR A O 1
ATOM 709 N N . VAL A 1 90 ? 0.827 -20.484 -5.84 1 91.12 90 VAL A N 1
ATOM 710 C CA . VAL A 1 90 ? 1.153 -19.469 -6.836 1 91.12 90 VAL A CA 1
ATOM 711 C C . VAL A 1 90 ? 0.384 -18.188 -6.539 1 91.12 90 VAL A C 1
ATOM 713 O O . VAL A 1 90 ? 0.945 -17.094 -6.605 1 91.12 90 VAL A O 1
ATOM 716 N N . MET A 1 91 ? -0.894 -18.359 -6.156 1 95.25 91 MET A N 1
ATOM 717 C CA . MET A 1 91 ? -1.722 -17.188 -5.863 1 95.25 91 MET A CA 1
ATOM 718 C C . MET A 1 91 ? -1.152 -16.406 -4.688 1 95.25 91 MET A C 1
ATOM 720 O O . MET A 1 91 ? -1.188 -15.164 -4.688 1 95.25 91 MET A O 1
ATOM 724 N N . LYS A 1 92 ? -0.618 -17.109 -3.711 1 95.12 92 LYS A N 1
ATOM 725 C CA . LYS A 1 92 ? -0.014 -16.438 -2.562 1 95.12 92 LYS A CA 1
ATOM 726 C C . LYS A 1 92 ? 1.171 -15.57 -2.988 1 95.12 92 LYS A C 1
ATOM 728 O O . LYS A 1 92 ? 1.375 -14.477 -2.453 1 95.12 92 LYS A O 1
ATOM 733 N N . VAL A 1 93 ? 1.953 -15.969 -3.943 1 92.62 93 VAL A N 1
ATOM 734 C CA . VAL A 1 93 ? 3.074 -15.195 -4.469 1 92.62 93 VAL A CA 1
ATOM 735 C C . VAL A 1 93 ? 2.557 -13.953 -5.195 1 92.62 93 VAL A C 1
ATOM 737 O O . VAL A 1 93 ? 3.09 -12.859 -5.023 1 92.62 93 VAL A O 1
ATOM 740 N N . ILE A 1 94 ? 1.503 -14.18 -6.008 1 95.12 94 ILE A N 1
ATOM 741 C CA . ILE A 1 94 ? 0.886 -13.07 -6.73 1 95.12 94 ILE A CA 1
ATOM 742 C C . ILE A 1 94 ? 0.39 -12.023 -5.738 1 95.12 94 ILE A C 1
ATOM 744 O O . ILE A 1 94 ? 0.669 -10.828 -5.891 1 95.12 94 ILE A O 1
ATOM 748 N N . LEU A 1 95 ? -0.312 -12.484 -4.68 1 97.06 95 LEU A N 1
ATOM 749 C CA . LEU A 1 95 ? -0.855 -11.578 -3.672 1 97.06 95 LEU A CA 1
ATOM 750 C C . LEU A 1 95 ? 0.264 -10.836 -2.949 1 97.06 95 LEU A C 1
ATOM 752 O O . LEU A 1 95 ? 0.176 -9.625 -2.742 1 97.06 95 LEU A O 1
ATOM 756 N N . GLU A 1 96 ? 1.29 -11.562 -2.59 1 95.75 96 GLU A N 1
ATOM 757 C CA . GLU A 1 96 ? 2.43 -10.922 -1.937 1 95.75 96 GLU A CA 1
ATOM 758 C C . GLU A 1 96 ? 2.994 -9.797 -2.793 1 95.75 96 GLU A C 1
ATOM 760 O O . GLU A 1 96 ? 3.254 -8.703 -2.293 1 95.75 96 GLU A O 1
ATOM 765 N N . PHE A 1 97 ? 3.168 -10.055 -4.031 1 96.44 97 PHE A N 1
ATOM 766 C CA . PHE A 1 97 ? 3.703 -9.047 -4.934 1 96.44 97 PHE A CA 1
ATOM 767 C C . PHE A 1 97 ? 2.754 -7.855 -5.043 1 96.44 97 PHE A C 1
ATOM 769 O O . PHE A 1 97 ? 3.188 -6.703 -5.02 1 96.44 97 PHE A O 1
ATOM 776 N N . LEU A 1 98 ? 1.486 -8.148 -5.207 1 97.81 98 LEU A N 1
ATOM 777 C CA . LEU A 1 98 ? 0.515 -7.074 -5.375 1 97.81 98 LEU A CA 1
ATOM 778 C C . LEU A 1 98 ? 0.495 -6.164 -4.152 1 97.81 98 LEU A C 1
ATOM 780 O O . LEU A 1 98 ? 0.312 -4.953 -4.277 1 97.81 98 LEU A O 1
ATOM 784 N N . TYR A 1 99 ? 0.693 -6.73 -2.998 1 97.88 99 TYR A N 1
ATOM 785 C CA . TYR A 1 99 ? 0.659 -5.922 -1.784 1 97.88 99 TYR A CA 1
ATOM 786 C C . TYR A 1 99 ? 1.986 -5.203 -1.568 1 97.88 99 TYR A C 1
ATOM 788 O O . TYR A 1 99 ? 2.01 -4.039 -1.165 1 97.88 99 TYR A O 1
ATOM 796 N N . THR A 1 100 ? 3.119 -5.816 -1.89 1 96.88 100 THR A N 1
ATOM 797 C CA . THR A 1 100 ? 4.375 -5.328 -1.33 1 96.88 100 THR A CA 1
ATOM 798 C C . THR A 1 100 ? 5.371 -5.008 -2.439 1 96.88 100 THR A C 1
ATOM 800 O O . THR A 1 100 ? 6.402 -4.379 -2.191 1 96.88 100 THR A O 1
ATOM 803 N N . SER A 1 101 ? 5.156 -5.422 -3.629 1 95.62 101 SER A N 1
ATOM 804 C CA . SER A 1 101 ? 6.062 -5.316 -4.77 1 95.62 101 SER A CA 1
ATOM 805 C C . SER A 1 101 ? 7.285 -6.207 -4.586 1 95.62 101 SER A C 1
ATOM 807 O O . SER A 1 101 ? 8.344 -5.941 -5.156 1 95.62 101 SER A O 1
ATOM 809 N N . ASN A 1 102 ? 7.156 -7.207 -3.693 1 90.38 102 ASN A N 1
ATOM 810 C CA . ASN A 1 102 ? 8.25 -8.141 -3.447 1 90.38 102 ASN A CA 1
ATOM 811 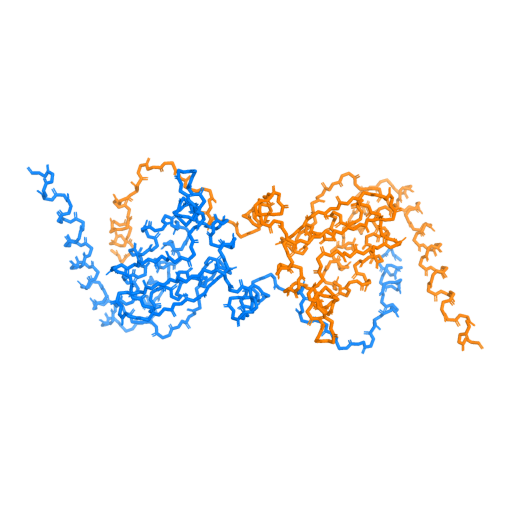C C . ASN A 1 102 ? 7.773 -9.586 -3.459 1 90.38 102 ASN A C 1
ATOM 813 O O . ASN A 1 102 ? 6.574 -9.852 -3.34 1 90.38 102 ASN A O 1
ATOM 817 N N . ILE A 1 103 ? 8.75 -10.445 -3.73 1 83.44 103 ILE A N 1
ATOM 818 C CA . ILE A 1 103 ? 8.484 -11.875 -3.629 1 83.44 103 ILE A CA 1
ATOM 819 C C . ILE A 1 103 ? 9.133 -12.43 -2.365 1 83.44 103 ILE A C 1
ATOM 821 O O . ILE A 1 103 ? 10.297 -12.125 -2.07 1 83.44 103 ILE A O 1
ATOM 825 N N . LYS A 1 104 ? 8.312 -12.883 -1.446 1 72 104 LYS A N 1
ATOM 826 C CA . LYS A 1 104 ? 8.953 -13.539 -0.31 1 72 104 LYS A CA 1
ATOM 827 C C . LYS A 1 104 ? 9.68 -14.805 -0.746 1 72 104 LYS A C 1
ATOM 829 O O . LYS A 1 104 ? 9.164 -15.578 -1.553 1 72 104 LYS A O 1
ATOM 834 N N . LYS A 1 105 ? 10.969 -14.836 -0.377 1 61.88 105 LYS A N 1
ATOM 835 C CA . LYS A 1 105 ? 11.805 -15.992 -0.679 1 61.88 105 LYS A CA 1
ATOM 836 C C . LYS A 1 105 ? 11.258 -17.266 -0.026 1 61.88 105 LYS A C 1
ATOM 838 O O . LYS A 1 105 ? 11.211 -17.359 1.202 1 61.88 105 LYS A O 1
ATOM 843 N N . VAL A 1 106 ? 10.242 -17.703 -0.546 1 58.66 106 VAL A N 1
ATOM 844 C CA . VAL A 1 106 ? 9.734 -18.969 -0.007 1 58.66 106 VAL A CA 1
ATOM 845 C C . VAL A 1 106 ? 10.508 -20.141 -0.613 1 58.66 106 VAL A C 1
ATOM 847 O O . VAL A 1 106 ? 11.234 -19.969 -1.594 1 58.66 106 VAL A O 1
ATOM 850 N N . ASP A 1 107 ? 10.508 -21.25 0.074 1 68.19 107 ASP A N 1
ATOM 851 C CA . ASP A 1 107 ? 11.039 -22.531 -0.397 1 68.19 107 ASP A CA 1
ATOM 852 C C . ASP A 1 107 ? 10.359 -22.953 -1.697 1 68.19 107 ASP A C 1
ATOM 854 O O . ASP A 1 107 ? 9.516 -23.859 -1.695 1 68.19 107 ASP A O 1
ATOM 858 N N . LEU A 1 108 ? 10.578 -22.25 -2.756 1 72.5 108 LEU A N 1
ATOM 859 C CA . LEU A 1 108 ? 9.922 -22.469 -4.039 1 72.5 108 LEU A CA 1
ATOM 860 C C . LEU A 1 108 ? 10.703 -23.469 -4.883 1 72.5 108 LEU A C 1
ATOM 862 O O . LEU A 1 108 ? 11.938 -23.469 -4.883 1 72.5 108 LEU A O 1
ATOM 866 N N . THR A 1 109 ? 9.977 -24.406 -5.406 1 73.31 109 THR A N 1
ATOM 867 C CA . THR A 1 109 ? 10.562 -25.344 -6.355 1 73.31 109 THR A CA 1
ATOM 868 C C . THR A 1 109 ? 10.641 -24.734 -7.746 1 73.31 109 THR A C 1
ATOM 870 O O . THR A 1 109 ? 10.102 -23.656 -7.984 1 73.31 109 THR A O 1
ATOM 873 N N . VAL A 1 110 ? 11.297 -25.406 -8.633 1 70.94 110 VAL A N 1
ATOM 874 C CA . VAL A 1 110 ? 11.391 -24.969 -10.031 1 70.94 110 VAL A CA 1
ATOM 875 C C . VAL A 1 110 ? 9.992 -24.906 -10.641 1 70.94 110 VAL A C 1
ATOM 877 O O . VAL A 1 110 ? 9.68 -23.984 -11.398 1 70.94 110 VAL A O 1
ATOM 880 N N . LYS A 1 111 ? 9.195 -25.891 -10.344 1 75.06 111 LYS A N 1
ATOM 881 C CA . LYS A 1 111 ? 7.828 -25.922 -10.852 1 75.06 111 LYS A CA 1
ATOM 882 C C . LYS A 1 111 ? 7.047 -24.688 -10.398 1 75.06 111 LYS A C 1
ATOM 884 O O . LYS A 1 111 ? 6.289 -24.109 -11.172 1 75.06 111 LYS A O 1
ATOM 889 N N . ASP A 1 112 ? 7.258 -24.312 -9.172 1 78.94 112 ASP A N 1
ATOM 890 C CA . ASP A 1 112 ? 6.586 -23.125 -8.641 1 78.94 112 ASP A CA 1
ATOM 891 C C . ASP A 1 112 ? 6.988 -21.875 -9.414 1 78.94 112 ASP A C 1
ATOM 893 O O . ASP A 1 112 ? 6.145 -21.031 -9.711 1 78.94 112 ASP A O 1
ATOM 897 N N . PHE A 1 113 ? 8.227 -21.844 -9.758 1 78.81 113 PHE A N 1
ATOM 898 C CA . PHE A 1 113 ? 8.727 -20.656 -10.453 1 78.81 113 PHE A CA 1
ATOM 899 C C . PHE A 1 113 ? 8.102 -20.547 -11.836 1 78.81 113 PHE A C 1
ATOM 901 O O . PHE A 1 113 ? 7.754 -19.438 -12.273 1 78.81 113 PHE A O 1
ATOM 908 N N . ILE A 1 114 ? 8.008 -21.641 -12.445 1 78.12 114 ILE A N 1
ATOM 909 C CA . ILE A 1 114 ? 7.406 -21.641 -13.773 1 78.12 114 ILE A CA 1
ATOM 910 C C . ILE A 1 114 ? 5.941 -21.219 -13.68 1 78.12 114 ILE A C 1
ATOM 912 O O . ILE A 1 114 ? 5.484 -20.375 -14.453 1 78.12 114 ILE A O 1
ATOM 916 N N . GLU A 1 115 ? 5.273 -21.812 -12.758 1 84.19 115 GLU A N 1
ATOM 917 C CA . GLU A 1 115 ? 3.861 -21.484 -12.578 1 84.19 115 GLU A CA 1
ATOM 918 C C . GLU A 1 115 ? 3.682 -20.016 -12.195 1 84.19 115 GLU A C 1
ATOM 920 O O . GLU A 1 115 ? 2.754 -19.359 -12.656 1 84.19 115 GLU A O 1
ATOM 925 N N . MET A 1 116 ? 4.582 -19.562 -11.391 1 86.94 116 MET A N 1
ATOM 926 C CA . MET A 1 116 ? 4.52 -18.172 -10.984 1 86.94 116 MET A CA 1
ATOM 927 C C . MET A 1 116 ? 4.742 -17.234 -12.172 1 86.94 116 MET A C 1
ATOM 929 O O . MET A 1 116 ? 4.09 -16.203 -12.289 1 86.94 116 MET A O 1
ATOM 933 N N . TYR A 1 117 ? 5.695 -17.641 -12.992 1 84.69 117 TYR A N 1
ATOM 934 C CA . TYR A 1 117 ? 5.973 -16.844 -14.18 1 84.69 117 TYR A CA 1
ATOM 935 C C . TYR A 1 117 ? 4.73 -16.734 -15.062 1 84.69 117 TYR A C 1
ATOM 937 O O . TYR A 1 117 ? 4.375 -15.633 -15.5 1 84.69 117 TYR A O 1
ATOM 945 N N . TYR A 1 118 ? 4.059 -17.812 -15.289 1 84.38 118 TYR A N 1
ATOM 946 C CA . TYR A 1 118 ? 2.867 -17.812 -16.141 1 84.38 118 TYR A CA 1
ATOM 947 C C . TYR A 1 118 ? 1.736 -17.016 -15.484 1 84.38 118 TYR A C 1
ATOM 949 O O . TYR A 1 118 ? 1.002 -16.297 -16.172 1 84.38 118 TYR A O 1
ATOM 957 N N . ALA A 1 119 ? 1.57 -17.219 -14.227 1 89.56 119 ALA A N 1
ATOM 958 C CA . ALA A 1 119 ? 0.553 -16.453 -13.516 1 89.56 119 ALA A CA 1
ATOM 959 C C . ALA A 1 119 ? 0.824 -14.953 -13.625 1 89.56 119 ALA A C 1
ATOM 961 O O . ALA A 1 119 ? -0.093 -14.172 -13.867 1 89.56 119 ALA A O 1
ATOM 962 N N . ALA A 1 120 ? 2.07 -14.586 -13.438 1 91.25 120 ALA A N 1
ATOM 963 C CA . ALA A 1 120 ? 2.451 -13.18 -13.578 1 91.25 120 ALA A CA 1
ATOM 964 C C . ALA A 1 120 ? 2.098 -12.656 -14.969 1 91.25 120 ALA A C 1
ATOM 966 O O . ALA A 1 120 ? 1.646 -11.516 -15.109 1 91.25 120 ALA A O 1
ATOM 967 N N . ASN A 1 121 ? 2.295 -13.461 -15.984 1 86.62 121 ASN A N 1
ATOM 968 C CA . ASN A 1 121 ? 1.921 -13.109 -17.344 1 86.62 121 ASN A CA 1
ATOM 969 C C . ASN A 1 121 ? 0.41 -12.953 -17.5 1 86.62 121 ASN A C 1
ATOM 971 O O . ASN A 1 121 ? -0.063 -12 -18.109 1 86.62 121 ASN A O 1
ATOM 975 N N . CYS A 1 122 ? -0.325 -13.836 -16.891 1 88.31 122 CYS A N 1
ATOM 976 C CA . CYS A 1 122 ? -1.782 -13.797 -16.922 1 88.31 122 CYS A CA 1
ATOM 977 C C . CYS A 1 122 ? -2.309 -12.516 -16.297 1 88.31 122 CYS A C 1
ATOM 979 O O . CYS A 1 122 ? -3.266 -11.922 -16.797 1 88.31 122 CYS A O 1
ATOM 981 N N . PHE A 1 123 ? -1.669 -12.117 -15.242 1 93.25 123 PHE A N 1
ATOM 982 C CA . PHE A 1 123 ? -2.129 -10.93 -14.539 1 93.25 123 PHE A CA 1
ATOM 983 C C . PHE A 1 123 ? -1.438 -9.68 -15.078 1 93.25 123 PHE A C 1
ATOM 985 O O . PHE A 1 123 ? -1.595 -8.586 -14.523 1 93.25 123 PHE A O 1
ATOM 992 N N . LYS A 1 124 ? -0.631 -9.828 -16.094 1 91 124 LYS A N 1
ATOM 993 C CA . LYS A 1 124 ? 0.081 -8.734 -16.75 1 91 124 LYS A CA 1
ATOM 994 C C . LYS A 1 124 ? 0.965 -7.98 -15.766 1 91 124 LYS A C 1
ATOM 996 O O . LYS A 1 124 ? 0.962 -6.746 -15.742 1 91 124 LYS A O 1
ATOM 1001 N N . LEU A 1 125 ? 1.681 -8.727 -14.938 1 94.56 125 LEU A N 1
ATOM 1002 C CA . LEU A 1 125 ? 2.607 -8.172 -13.953 1 94.56 125 LEU A CA 1
ATOM 1003 C C . LEU A 1 125 ? 4.047 -8.289 -14.445 1 94.56 125 LEU A C 1
ATOM 1005 O O . LEU A 1 125 ? 4.773 -9.195 -14.039 1 94.56 125 LEU A O 1
ATOM 1009 N N . ASN A 1 126 ? 4.473 -7.262 -15.195 1 91 126 ASN A N 1
ATOM 1010 C CA . ASN A 1 126 ? 5.766 -7.305 -15.867 1 91 126 ASN A CA 1
ATOM 1011 C C . ASN A 1 126 ? 6.918 -7.27 -14.875 1 91 126 ASN A C 1
ATOM 1013 O O . ASN A 1 126 ? 7.922 -7.965 -15.047 1 91 126 ASN A O 1
ATOM 1017 N N . GLU A 1 127 ? 6.809 -6.453 -13.875 1 93.62 127 GLU A N 1
ATOM 1018 C CA . GLU A 1 127 ? 7.879 -6.359 -12.883 1 93.62 127 GLU A CA 1
ATOM 1019 C C . GLU A 1 127 ? 8.047 -7.676 -12.133 1 93.62 127 GLU A C 1
ATOM 1021 O O . GLU A 1 127 ? 9.172 -8.086 -11.828 1 93.62 127 GLU A O 1
ATOM 1026 N N . LEU A 1 128 ? 6.957 -8.297 -11.836 1 91.5 128 LEU A N 1
ATOM 1027 C CA . LEU A 1 128 ? 7.035 -9.594 -11.172 1 91.5 128 LEU A CA 1
ATOM 1028 C C . LEU A 1 128 ? 7.691 -10.625 -12.086 1 91.5 128 LEU A C 1
ATOM 1030 O O . LEU A 1 128 ? 8.508 -11.43 -11.625 1 91.5 128 LEU A O 1
ATOM 1034 N N . GLN A 1 129 ? 7.316 -10.578 -13.312 1 87.75 129 GLN A N 1
ATOM 1035 C CA . GLN A 1 129 ? 7.949 -11.477 -14.273 1 87.75 129 GLN A CA 1
ATOM 1036 C C . GLN A 1 129 ? 9.461 -11.289 -14.289 1 87.75 129 GLN A C 1
ATOM 1038 O O . GLN A 1 129 ? 10.219 -12.258 -14.266 1 87.75 129 GLN A O 1
ATOM 1043 N N . LYS A 1 130 ? 9.82 -10.078 -14.336 1 87.5 130 LYS A N 1
ATOM 1044 C CA . LYS A 1 130 ? 11.25 -9.766 -14.328 1 87.5 130 LYS A CA 1
ATOM 1045 C C . LYS A 1 130 ? 11.922 -10.289 -13.062 1 87.5 130 LYS A C 1
ATOM 1047 O O . LYS A 1 130 ? 13.016 -10.859 -13.125 1 87.5 130 LYS A O 1
ATOM 1052 N N . ASP A 1 131 ? 11.297 -10.094 -11.938 1 87.81 131 ASP A N 1
ATOM 1053 C CA . ASP A 1 131 ? 11.844 -10.547 -10.664 1 87.81 131 ASP A CA 1
ATOM 1054 C C . ASP A 1 131 ? 12 -12.07 -10.648 1 87.81 131 ASP A C 1
ATOM 1056 O O . ASP A 1 131 ? 13 -12.594 -10.148 1 87.81 131 ASP A O 1
ATOM 1060 N N . ILE A 1 132 ? 11.023 -12.75 -11.172 1 84.75 132 ILE A N 1
ATOM 1061 C CA . ILE A 1 132 ? 11.055 -14.211 -11.203 1 84.75 132 ILE A CA 1
ATOM 1062 C C . ILE A 1 132 ? 12.227 -14.68 -12.07 1 84.75 132 ILE A C 1
ATOM 1064 O O . ILE A 1 132 ? 12.961 -15.586 -11.688 1 84.75 132 ILE A O 1
ATOM 1068 N N . ILE A 1 133 ? 12.398 -13.984 -13.18 1 81.44 133 ILE A N 1
ATOM 1069 C CA . ILE A 1 133 ? 13.492 -14.312 -14.086 1 81.44 133 ILE A CA 1
ATOM 1070 C C . ILE A 1 133 ? 14.828 -14.086 -13.391 1 81.44 133 ILE A C 1
ATOM 1072 O O . ILE A 1 133 ? 15.711 -14.945 -13.43 1 81.44 133 ILE A O 1
ATOM 1076 N N . GLU A 1 134 ? 14.953 -12.953 -12.758 1 82.31 134 GLU A N 1
ATOM 1077 C CA . GLU A 1 134 ? 16.188 -12.625 -12.07 1 82.31 134 GLU A CA 1
ATOM 1078 C C . GLU A 1 134 ? 16.484 -13.617 -10.945 1 82.31 134 GLU A C 1
ATOM 1080 O O . GLU A 1 134 ? 17.625 -14.039 -10.758 1 82.31 134 GLU A O 1
ATOM 1085 N N . PHE A 1 135 ? 15.5 -13.922 -10.258 1 77.88 135 PHE A N 1
ATOM 1086 C CA . PHE A 1 135 ? 15.641 -14.883 -9.172 1 77.88 135 PHE A CA 1
ATOM 1087 C C . PHE A 1 135 ? 16.062 -16.25 -9.703 1 77.88 135 PHE A C 1
ATOM 1089 O O . PHE A 1 135 ? 16.938 -16.906 -9.133 1 77.88 135 PHE A O 1
ATOM 1096 N N . THR A 1 136 ? 15.422 -16.672 -10.727 1 75.44 136 THR A N 1
ATOM 1097 C CA . THR A 1 136 ? 15.727 -17.953 -11.352 1 75.44 136 THR A CA 1
ATOM 1098 C C . THR A 1 136 ? 17.172 -17.969 -11.859 1 75.44 136 THR A C 1
ATOM 1100 O O . THR A 1 136 ? 17.875 -18.969 -11.695 1 75.44 136 THR A O 1
ATOM 1103 N N . LYS A 1 137 ? 17.594 -16.875 -12.383 1 75.19 137 LYS A N 1
ATOM 1104 C CA . LYS A 1 137 ? 18.984 -16.75 -12.836 1 75.19 137 LYS A CA 1
ATOM 1105 C C . LYS A 1 137 ? 19.969 -16.906 -11.688 1 75.19 137 LYS A C 1
ATOM 1107 O O . LYS A 1 137 ? 20.984 -17.594 -11.828 1 75.19 137 LYS A O 1
ATOM 1112 N N . LYS A 1 138 ? 19.609 -16.297 -10.656 1 76.31 138 LYS A N 1
ATOM 1113 C CA . LYS A 1 138 ? 20.484 -16.359 -9.484 1 76.31 138 LYS A CA 1
ATOM 1114 C C . LYS A 1 138 ? 20.609 -17.797 -8.969 1 76.31 138 LYS A C 1
ATOM 1116 O O . LYS A 1 138 ? 21.688 -18.234 -8.578 1 76.31 138 LYS A O 1
ATOM 1121 N N . ILE A 1 139 ? 19.578 -18.484 -8.922 1 70.56 139 ILE A N 1
ATOM 1122 C CA . ILE A 1 139 ? 19.562 -19.875 -8.461 1 70.56 139 ILE A CA 1
ATOM 1123 C C . ILE A 1 139 ? 20.406 -20.734 -9.406 1 70.56 139 ILE A C 1
ATOM 1125 O O . ILE A 1 139 ? 21.156 -21.609 -8.961 1 70.56 139 ILE A O 1
ATOM 1129 N N . LEU A 1 140 ? 20.25 -20.469 -10.641 1 69.38 140 LEU A N 1
ATOM 1130 C CA . LEU A 1 140 ? 20.969 -21.234 -11.656 1 69.38 140 LEU A CA 1
ATOM 1131 C C . LEU A 1 140 ? 22.469 -20.969 -11.586 1 69.38 140 LEU A C 1
ATOM 1133 O O . LEU A 1 140 ? 23.281 -21.875 -11.797 1 69.38 140 LEU A O 1
ATOM 1137 N N . ASN A 1 141 ? 22.719 -19.766 -11.234 1 72.06 141 ASN A N 1
ATOM 1138 C CA . ASN A 1 141 ? 24.125 -19.391 -11.156 1 72.06 141 ASN A CA 1
ATOM 1139 C C . ASN A 1 141 ? 24.766 -19.891 -9.852 1 72.06 141 ASN A C 1
ATOM 1141 O O . ASN A 1 141 ? 25.953 -20.219 -9.828 1 72.06 141 ASN A O 1
ATOM 1145 N N . ASP A 1 142 ? 24 -19.641 -8.711 1 66.75 142 ASP A N 1
ATOM 1146 C CA . ASP A 1 142 ? 24.562 -19.969 -7.406 1 66.75 142 ASP A CA 1
ATOM 1147 C C . ASP A 1 142 ? 24.547 -21.484 -7.18 1 66.75 142 ASP A C 1
ATOM 1149 O O . ASP A 1 142 ? 25.328 -22 -6.375 1 66.75 142 ASP A O 1
ATOM 1153 N N . GLY A 1 143 ? 23.375 -22.062 -7.547 1 56.84 143 GLY A N 1
ATOM 1154 C CA . GLY A 1 143 ? 23.219 -23.469 -7.18 1 56.84 143 GLY A CA 1
ATOM 1155 C C . GLY A 1 143 ? 24.031 -24.406 -8.047 1 56.84 143 GLY A C 1
ATOM 1156 O O . GLY A 1 143 ? 24.688 -23.969 -9 1 56.84 143 GLY A O 1
ATOM 1157 N N . ASP A 1 144 ? 23.828 -25.703 -7.594 1 51.28 144 ASP A N 1
ATOM 1158 C CA . ASP A 1 144 ? 24.312 -26.984 -8.109 1 51.28 144 ASP A CA 1
ATOM 1159 C C . ASP A 1 144 ? 23.953 -27.156 -9.586 1 51.28 144 ASP A C 1
ATOM 1161 O O . ASP A 1 144 ? 22.781 -27.016 -9.961 1 51.28 144 ASP A O 1
ATOM 1165 N N . LYS A 1 145 ? 24.891 -27.109 -10.492 1 54.12 145 LYS A N 1
ATOM 1166 C CA . LYS A 1 145 ? 24.859 -27.406 -11.922 1 54.12 145 LYS A CA 1
ATOM 1167 C C . LYS A 1 145 ? 23.688 -28.312 -12.266 1 54.12 145 LYS A C 1
ATOM 1169 O O . LYS A 1 145 ? 23.062 -28.172 -13.32 1 54.12 145 LYS A O 1
ATOM 1174 N N . ASP A 1 146 ? 23.359 -29.094 -11.344 1 54 146 ASP A N 1
ATOM 1175 C CA . ASP A 1 146 ? 22.328 -30.109 -11.609 1 54 146 ASP A CA 1
ATOM 1176 C C . ASP A 1 146 ? 20.938 -29.5 -11.523 1 54 146 ASP A C 1
ATOM 1178 O O . ASP A 1 146 ? 20.062 -29.812 -12.344 1 54 146 ASP A O 1
ATOM 1182 N N . LEU A 1 147 ? 20.641 -28.656 -10.594 1 53.25 147 LEU A N 1
ATOM 1183 C CA . LEU A 1 147 ? 19.359 -27.984 -10.477 1 53.25 147 LEU A CA 1
ATOM 1184 C C . LEU A 1 147 ? 19.156 -27.016 -11.641 1 53.25 147 LEU A C 1
ATOM 1186 O O . LEU A 1 147 ? 18.047 -26.922 -12.18 1 53.25 147 LEU A O 1
ATOM 1190 N N . GLY A 1 148 ? 20.234 -26.359 -11.953 1 53.94 148 GLY A N 1
ATOM 1191 C CA . GLY A 1 148 ? 20.188 -25.516 -13.141 1 53.94 148 GLY A CA 1
ATOM 1192 C C . GLY A 1 148 ? 19.828 -26.297 -14.398 1 53.94 148 GLY A C 1
ATOM 1193 O O . GLY A 1 148 ? 19.031 -25.828 -15.211 1 53.94 148 GLY A O 1
ATOM 1194 N N . LYS A 1 149 ? 20.5 -27.453 -14.43 1 56.47 149 LYS A N 1
ATOM 1195 C CA . LYS A 1 149 ? 20.203 -28.328 -15.562 1 56.47 149 LYS A CA 1
ATOM 1196 C C . LYS A 1 149 ? 18.75 -28.766 -15.531 1 56.47 149 LYS A C 1
ATOM 1198 O O . LYS A 1 149 ? 18.078 -28.828 -16.562 1 56.47 149 LYS A O 1
ATOM 1203 N N . GLN A 1 150 ? 18.375 -29.094 -14.383 1 56.66 150 GLN A N 1
ATOM 1204 C CA . GLN A 1 150 ? 16.984 -29.531 -14.25 1 56.66 150 GLN A CA 1
ATOM 1205 C C . GLN A 1 150 ? 16.016 -28.391 -14.555 1 56.66 150 GLN A C 1
ATOM 1207 O O . GLN A 1 150 ? 15.008 -28.594 -15.227 1 56.66 150 GLN A O 1
ATOM 1212 N N . LEU A 1 151 ? 16.344 -27.281 -14.086 1 56.94 151 LEU A N 1
ATOM 1213 C CA . LEU A 1 151 ? 15.531 -26.094 -14.352 1 56.94 151 LEU A CA 1
ATOM 1214 C C . LEU A 1 151 ? 15.508 -25.766 -15.844 1 56.94 151 LEU A C 1
ATOM 1216 O O . LEU A 1 151 ? 14.445 -25.469 -16.406 1 56.94 151 LEU A O 1
ATOM 1220 N N . LEU A 1 152 ? 16.75 -25.828 -16.375 1 57.03 152 LEU A N 1
ATOM 1221 C CA . LEU A 1 152 ? 16.844 -25.578 -17.812 1 57.03 152 LEU A CA 1
ATOM 1222 C C . LEU A 1 152 ? 16.062 -26.609 -18.609 1 57.03 152 LEU A C 1
ATOM 1224 O O . LEU A 1 152 ? 15.375 -26.266 -19.562 1 57.03 152 LEU A O 1
ATOM 1228 N N . SER A 1 153 ? 16.219 -27.781 -18.156 1 56.78 153 SER A N 1
ATOM 1229 C CA . SER A 1 153 ? 15.5 -28.844 -18.859 1 56.78 153 SER A CA 1
ATOM 1230 C C . SER A 1 153 ? 13.992 -28.656 -18.734 1 56.78 153 SER A C 1
ATOM 1232 O O . SER A 1 153 ? 13.258 -28.797 -19.719 1 56.78 153 SER A O 1
ATOM 1234 N N . GLN A 1 154 ? 13.578 -28.328 -17.625 1 56.19 154 GLN A N 1
ATOM 1235 C CA . GLN A 1 154 ? 12.148 -28.172 -17.375 1 56.19 154 GLN A CA 1
ATOM 1236 C C . GLN A 1 154 ? 11.625 -26.891 -18.016 1 56.19 154 GLN A C 1
ATOM 1238 O O . GLN A 1 154 ? 10.523 -26.875 -18.562 1 56.19 154 GLN A O 1
ATOM 1243 N N . TYR A 1 155 ? 12.367 -25.906 -17.859 1 53.81 155 TYR A N 1
ATOM 1244 C CA . TYR A 1 155 ? 11.977 -24.656 -18.5 1 53.81 155 TYR A CA 1
ATOM 1245 C C . TYR A 1 155 ? 11.859 -24.828 -20.016 1 53.81 155 TYR A C 1
ATOM 1247 O O . TYR A 1 155 ? 10.914 -24.344 -20.625 1 53.81 155 TYR A O 1
ATOM 1255 N N . VAL A 1 156 ? 12.914 -25.453 -20.547 1 52.5 156 VAL A N 1
ATOM 1256 C CA . VAL A 1 156 ? 12.875 -25.734 -21.984 1 52.5 156 VAL A CA 1
ATOM 1257 C C . VAL A 1 156 ? 11.633 -26.562 -22.312 1 52.5 156 VAL A C 1
ATOM 1259 O O . VAL A 1 156 ? 10.945 -26.281 -23.297 1 52.5 156 VAL A O 1
ATOM 1262 N N . GLU A 1 157 ? 11.398 -27.484 -21.625 1 52.38 157 GLU A N 1
ATOM 1263 C CA . GLU A 1 157 ? 10.234 -28.344 -21.891 1 52.38 157 GLU A CA 1
ATOM 1264 C C . GLU A 1 157 ? 8.938 -27.562 -21.734 1 52.38 157 GLU A C 1
ATOM 1266 O O . GLU A 1 157 ? 8.039 -27.672 -22.578 1 52.38 157 GLU A O 1
ATOM 1271 N N . ILE A 1 158 ? 8.875 -26.922 -20.719 1 50.5 158 ILE A N 1
ATOM 1272 C CA . ILE A 1 158 ? 7.617 -26.25 -20.422 1 50.5 158 ILE A CA 1
ATOM 1273 C C . ILE A 1 158 ? 7.445 -25.031 -21.344 1 50.5 158 ILE A C 1
ATOM 1275 O O . ILE A 1 158 ? 6.375 -24.828 -21.906 1 50.5 158 ILE A O 1
ATOM 1279 N N . PHE A 1 159 ? 8.406 -24.172 -21.344 1 48.94 159 PHE A N 1
ATOM 1280 C CA . PHE A 1 159 ? 8.281 -22.984 -22.172 1 48.94 159 PHE A CA 1
ATOM 1281 C C . PHE A 1 159 ? 8.266 -23.344 -23.641 1 48.94 159 PHE A C 1
ATOM 128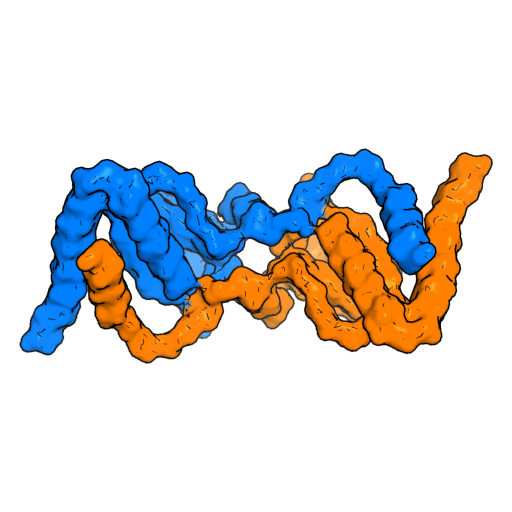3 O O . PHE A 1 159 ? 7.57 -22.719 -24.438 1 48.94 159 PHE A O 1
ATOM 1290 N N . THR A 1 160 ? 9.078 -24.266 -24.062 1 46.97 160 THR A N 1
ATOM 1291 C CA . THR A 1 160 ? 8.984 -24.734 -25.438 1 46.97 160 THR A CA 1
ATOM 1292 C C . THR A 1 160 ? 7.613 -25.344 -25.703 1 46.97 160 THR A C 1
ATOM 1294 O O . THR A 1 160 ? 7.02 -25.125 -26.766 1 46.97 160 THR A O 1
ATOM 1297 N N . ILE A 1 161 ? 7.125 -26.094 -24.875 1 45.16 161 ILE A N 1
ATOM 1298 C CA . ILE A 1 161 ? 5.832 -26.734 -25.094 1 45.16 161 ILE A CA 1
ATOM 1299 C C . ILE A 1 161 ? 4.723 -25.688 -25.047 1 45.16 161 ILE A C 1
ATOM 1301 O O . ILE A 1 161 ? 3.842 -25.672 -25.922 1 45.16 161 ILE A O 1
ATOM 1305 N N . LYS A 1 162 ? 4.684 -24.922 -24.094 1 44.88 162 LYS A N 1
ATOM 1306 C CA . LYS A 1 162 ? 3.586 -23.969 -24 1 44.88 162 LYS A CA 1
ATOM 1307 C C . LYS A 1 162 ? 3.74 -22.844 -25.031 1 44.88 162 LYS A C 1
ATOM 1309 O O . LYS A 1 162 ? 2.746 -22.344 -25.562 1 44.88 162 LYS A O 1
ATOM 1314 N N . SER A 1 163 ? 4.824 -22.297 -25.297 1 41.66 163 SER A N 1
ATOM 1315 C CA . SER A 1 163 ? 4.988 -21.391 -26.438 1 41.66 163 SER A CA 1
ATOM 1316 C C . SER A 1 163 ? 4.68 -22.094 -27.75 1 41.66 163 SER A C 1
ATOM 1318 O O . SER A 1 163 ? 4.18 -21.469 -28.688 1 41.66 163 SER A O 1
ATOM 1320 N N . TYR A 1 164 ? 5.082 -23.266 -27.969 1 35.91 164 TYR A N 1
ATOM 1321 C CA . TYR A 1 164 ? 4.773 -24 -29.188 1 35.91 164 TYR A CA 1
ATOM 1322 C C . TYR A 1 164 ? 3.285 -24.328 -29.281 1 35.91 164 TYR A C 1
ATOM 1324 O O . TYR A 1 164 ? 2.701 -24.281 -30.359 1 35.91 164 TYR A O 1
ATOM 1332 N N . ASN A 1 165 ? 2.617 -24.75 -28.328 1 38.16 165 ASN A N 1
ATOM 1333 C CA . ASN A 1 165 ? 1.214 -25.094 -28.531 1 38.16 165 ASN A CA 1
ATOM 1334 C C . ASN A 1 165 ? 0.376 -23.844 -28.812 1 38.16 165 ASN A C 1
ATOM 1336 O O . ASN A 1 165 ? -0.641 -23.906 -29.5 1 38.16 165 ASN A O 1
ATOM 1340 N N . GLY A 1 166 ? 0.489 -22.672 -28.312 1 36.16 166 GLY A N 1
ATOM 1341 C CA . GLY A 1 166 ? -0.223 -21.594 -28.984 1 36.16 166 GLY A CA 1
ATOM 1342 C C . GLY A 1 166 ? 0.315 -21.297 -30.359 1 36.16 166 GLY A C 1
ATOM 1343 O O . GLY A 1 166 ? -0.368 -20.672 -31.172 1 36.16 166 GLY A O 1
ATOM 1344 N N . MET A 1 167 ? 1.521 -21.422 -30.688 1 32.81 167 MET A N 1
ATOM 1345 C CA . MET A 1 167 ? 1.888 -21.266 -32.094 1 32.81 167 MET A CA 1
ATOM 1346 C C . MET A 1 167 ? 1.386 -22.438 -32.906 1 32.81 167 MET A C 1
ATOM 1348 O O . MET A 1 167 ? 1.023 -22.266 -34.094 1 32.81 167 MET A O 1
ATOM 1352 N N . SER A 1 168 ? 1.326 -23.641 -32.562 1 32.56 168 SER A N 1
ATOM 1353 C CA . SER A 1 168 ? 0.856 -24.641 -33.531 1 32.56 168 SER A CA 1
ATOM 1354 C C . SER A 1 168 ? -0.625 -24.453 -33.844 1 32.56 168 SER A C 1
ATOM 1356 O O . SER A 1 168 ? -1.093 -24.828 -34.938 1 32.56 168 SER A O 1
ATOM 1358 N N . LYS A 1 169 ? -1.604 -24.172 -33.094 1 32.97 169 LYS A N 1
ATOM 1359 C CA . LYS A 1 169 ? -2.916 -24.047 -33.719 1 32.97 169 LYS A CA 1
ATOM 1360 C C . LYS A 1 169 ? -2.994 -22.766 -34.562 1 32.97 169 LYS A C 1
ATOM 1362 O O . LYS A 1 169 ? -3.977 -22.547 -35.281 1 32.97 169 LYS A O 1
ATOM 1367 N N . LEU A 1 170 ? -2.117 -21.766 -34.406 1 25.17 170 LEU A N 1
ATOM 1368 C CA . LEU A 1 170 ? -2.26 -20.766 -35.469 1 25.17 170 LEU A CA 1
ATOM 1369 C C . LEU A 1 170 ? -1.389 -21.109 -36.656 1 25.17 170 LEU A C 1
ATOM 1371 O O . LEU A 1 170 ? -1.464 -20.453 -37.719 1 25.17 170 LEU A O 1
ATOM 1375 N N . LEU A 1 171 ? -0.494 -22.078 -36.5 1 24.14 171 LEU A N 1
ATOM 1376 C CA . LEU A 1 171 ? -0.13 -22.516 -37.844 1 24.14 171 LEU A CA 1
ATOM 1377 C C . LEU A 1 171 ? -1.081 -23.609 -38.344 1 24.14 171 LEU A C 1
ATOM 1379 O O . LEU A 1 171 ? -1.433 -23.641 -39.531 1 24.14 171 LEU A O 1
ATOM 1383 N N . SER B 1 1 ? 24.312 -19.406 -23.203 1 48.44 1 SER B N 1
ATOM 1384 C CA . SER B 1 1 ? 24.328 -19.047 -21.781 1 48.44 1 SER B CA 1
ATOM 1385 C C . SER B 1 1 ? 22.922 -18.969 -21.219 1 48.44 1 SER B C 1
ATOM 1387 O O . SER B 1 1 ? 21.953 -18.797 -21.953 1 48.44 1 SER B O 1
ATOM 1389 N N . ILE B 1 2 ? 22.797 -19.328 -20.016 1 53.53 2 ILE B N 1
ATOM 1390 C CA . ILE B 1 2 ? 21.516 -19.359 -19.297 1 53.53 2 ILE B CA 1
ATOM 1391 C C . ILE B 1 2 ? 20.734 -18.078 -19.562 1 53.53 2 ILE B C 1
ATOM 1393 O O . ILE B 1 2 ? 19.516 -18.109 -19.719 1 53.53 2 ILE B O 1
ATOM 1397 N N . ASP B 1 3 ? 21.453 -17.094 -19.734 1 55.03 3 ASP B N 1
ATOM 1398 C CA . ASP B 1 3 ? 20.844 -15.789 -20 1 55.03 3 ASP B CA 1
ATOM 1399 C C . ASP B 1 3 ? 20.109 -15.789 -21.328 1 55.03 3 ASP B C 1
ATOM 1401 O O . ASP B 1 3 ? 19 -15.25 -21.438 1 55.03 3 ASP B O 1
ATOM 1405 N N . ASN B 1 4 ? 20.859 -16.266 -22.219 1 55.19 4 ASN B N 1
ATOM 1406 C CA . ASN B 1 4 ? 20.281 -16.266 -23.562 1 55.19 4 ASN B CA 1
ATOM 1407 C C . ASN B 1 4 ? 19.031 -17.156 -23.625 1 55.19 4 ASN B C 1
ATOM 1409 O O . ASN B 1 4 ? 18.062 -16.812 -24.312 1 55.19 4 ASN B O 1
ATOM 1413 N N . ILE B 1 5 ? 19.078 -18.156 -22.969 1 55.38 5 ILE B N 1
ATOM 1414 C CA . ILE B 1 5 ? 17.969 -19.109 -22.984 1 55.38 5 ILE B CA 1
ATOM 1415 C C . ILE B 1 5 ? 16.766 -18.484 -22.266 1 55.38 5 ILE B C 1
ATOM 1417 O O . ILE B 1 5 ? 15.641 -18.547 -22.781 1 55.38 5 ILE B O 1
ATOM 1421 N N . MET B 1 6 ? 17.062 -17.859 -21.25 1 56.59 6 MET B N 1
ATOM 1422 C CA . MET B 1 6 ? 15.984 -17.281 -20.469 1 56.59 6 MET B CA 1
ATOM 1423 C C . MET B 1 6 ? 15.352 -16.094 -21.188 1 56.59 6 MET B C 1
ATOM 1425 O O . MET B 1 6 ? 14.133 -15.938 -21.188 1 56.59 6 MET B O 1
ATOM 1429 N N . THR B 1 7 ? 16.234 -15.289 -21.75 1 57.09 7 THR B N 1
ATOM 1430 C CA . THR B 1 7 ? 15.742 -14.141 -22.516 1 57.09 7 THR B CA 1
ATOM 1431 C C . THR B 1 7 ? 14.867 -14.602 -23.672 1 57.09 7 THR B C 1
ATOM 1433 O O . THR B 1 7 ? 13.828 -13.992 -23.953 1 57.09 7 THR B O 1
ATOM 1436 N N . THR B 1 8 ? 15.398 -15.539 -24.266 1 56.03 8 THR B N 1
ATOM 1437 C CA . THR B 1 8 ? 14.648 -16.047 -25.422 1 56.03 8 THR B CA 1
ATOM 1438 C C . THR B 1 8 ? 13.312 -16.641 -24.969 1 56.03 8 THR B C 1
ATOM 1440 O O . THR B 1 8 ? 12.297 -16.438 -25.641 1 56.03 8 THR B O 1
ATOM 1443 N N . LEU B 1 9 ? 13.391 -17.297 -23.984 1 57.47 9 LEU B N 1
ATOM 1444 C CA . LEU B 1 9 ? 12.211 -17.969 -23.469 1 57.47 9 LEU B CA 1
ATOM 1445 C C . LEU B 1 9 ? 11.156 -16.969 -23.016 1 57.47 9 LEU B C 1
ATOM 1447 O O . LEU B 1 9 ? 9.961 -17.172 -23.234 1 57.47 9 LEU B O 1
ATOM 1451 N N . PHE B 1 10 ? 11.68 -15.984 -22.422 1 56.97 10 PHE B N 1
ATOM 1452 C CA . PHE B 1 10 ? 10.742 -15.031 -21.828 1 56.97 10 PHE B CA 1
ATOM 1453 C C . PHE B 1 10 ? 10.445 -13.898 -22.797 1 56.97 10 PHE B C 1
ATOM 1455 O O . PHE B 1 10 ? 9.453 -13.18 -22.641 1 56.97 10 PHE B O 1
ATOM 1462 N N . LYS B 1 11 ? 11.422 -13.562 -23.656 1 52.72 11 LYS B N 1
ATOM 1463 C CA . LYS B 1 11 ? 11.25 -12.453 -24.594 1 52.72 11 LYS B CA 1
ATOM 1464 C C . LYS B 1 11 ? 10.109 -12.719 -25.562 1 52.72 11 LYS B C 1
ATOM 1466 O O . LYS B 1 11 ? 9.461 -11.789 -26.047 1 52.72 11 LYS B O 1
ATOM 1471 N N . SER B 1 12 ? 9.945 -13.906 -25.891 1 47.09 12 SER B N 1
ATOM 1472 C CA . SER B 1 12 ? 9.078 -14.07 -27.062 1 47.09 12 SER B CA 1
ATOM 1473 C C . SER B 1 12 ? 7.676 -13.547 -26.797 1 47.09 12 SER B C 1
ATOM 1475 O O . SER B 1 12 ? 6.875 -13.391 -27.719 1 47.09 12 SER B O 1
ATOM 1477 N N . LYS B 1 13 ? 7.133 -13.57 -25.641 1 43.53 13 LYS B N 1
ATOM 1478 C CA . LYS B 1 13 ? 5.715 -13.227 -25.672 1 43.53 13 LYS B CA 1
ATOM 1479 C C . LYS B 1 13 ? 5.492 -11.773 -25.234 1 43.53 13 LYS B C 1
ATOM 1481 O O . LYS B 1 13 ? 4.953 -11.516 -24.156 1 43.53 13 LYS B O 1
ATOM 1486 N N . LYS B 1 14 ? 6.473 -10.93 -25.578 1 48.44 14 LYS B N 1
ATOM 1487 C CA . LYS B 1 14 ? 6.121 -9.531 -25.359 1 48.44 14 LYS B CA 1
ATOM 1488 C C . LYS B 1 14 ? 4.684 -9.25 -25.812 1 48.44 14 LYS B C 1
ATOM 1490 O O . LYS B 1 14 ? 4.336 -9.469 -26.969 1 48.44 14 LYS B O 1
ATOM 1495 N N . ASN B 1 15 ? 3.727 -9.492 -24.938 1 43.56 15 ASN B N 1
ATOM 1496 C CA . ASN B 1 15 ? 2.346 -9.125 -25.25 1 43.56 15 ASN B CA 1
ATOM 1497 C C . ASN B 1 15 ? 2.252 -7.707 -25.797 1 43.56 15 ASN B C 1
ATOM 1499 O O . ASN B 1 15 ? 2.879 -6.789 -25.266 1 43.56 15 ASN B O 1
ATOM 1503 N N . HIS B 1 16 ? 2.027 -7.574 -27.031 1 45.97 16 HIS B N 1
ATOM 1504 C CA . HIS B 1 16 ? 1.691 -6.383 -27.797 1 45.97 16 HIS B CA 1
ATOM 1505 C C . HIS B 1 16 ? 0.732 -5.48 -27.031 1 45.97 16 HIS B C 1
ATOM 1507 O O . HIS B 1 16 ? 0.281 -4.457 -27.562 1 45.97 16 HIS B O 1
ATOM 1513 N N . ASN B 1 17 ? 0.199 -5.887 -25.984 1 52.69 17 ASN B N 1
ATOM 1514 C CA . ASN B 1 17 ? -0.802 -4.984 -25.422 1 52.69 17 ASN B CA 1
ATOM 1515 C C . ASN B 1 17 ? -0.155 -3.828 -24.672 1 52.69 17 ASN B C 1
ATOM 1517 O O . ASN B 1 17 ? 1 -3.926 -24.25 1 52.69 17 ASN B O 1
ATOM 1521 N N . LYS B 1 18 ? -0.72 -2.777 -24.719 1 59.31 18 LYS B N 1
ATOM 1522 C CA . LYS B 1 18 ? -0.296 -1.565 -24.016 1 59.31 18 LYS B CA 1
ATOM 1523 C C . LYS B 1 18 ? 0.268 -1.89 -22.641 1 59.31 18 LYS B C 1
ATOM 1525 O O . LYS B 1 18 ? -0.337 -2.646 -21.875 1 59.31 18 LYS B O 1
ATOM 1530 N N . PRO B 1 19 ? 1.429 -1.593 -22.531 1 70.38 19 PRO B N 1
ATOM 1531 C CA . PRO B 1 19 ? 2.057 -1.902 -21.25 1 70.38 19 PRO B CA 1
ATOM 1532 C C . PRO B 1 19 ? 1.223 -1.438 -20.047 1 70.38 19 PRO B C 1
ATOM 1534 O O . PRO B 1 19 ? 0.642 -0.351 -20.094 1 70.38 19 PRO B O 1
ATOM 1537 N N . SER B 1 20 ? 0.904 -2.338 -19.188 1 77.62 20 SER B N 1
ATOM 1538 C CA . SER B 1 20 ? 0.132 -1.989 -18 1 77.62 20 SER B CA 1
ATOM 1539 C C . SER B 1 20 ? 0.927 -1.076 -17.078 1 77.62 20 SER B C 1
ATOM 1541 O O . SER B 1 20 ? 2.129 -1.27 -16.891 1 77.62 20 SER B O 1
ATOM 1543 N N . ILE B 1 21 ? 0.275 -0.015 -16.625 1 87.88 21 ILE B N 1
ATOM 1544 C CA . ILE B 1 21 ? 0.895 0.908 -15.672 1 87.88 21 ILE B CA 1
ATOM 1545 C C . ILE B 1 21 ? 0.798 0.34 -14.258 1 87.88 21 ILE B C 1
ATOM 1547 O O . ILE B 1 21 ? 1.68 0.573 -13.43 1 87.88 21 ILE B O 1
ATOM 1551 N N . ARG B 1 22 ? -0.216 -0.471 -14.031 1 94.75 22 ARG B N 1
ATOM 1552 C CA . ARG B 1 22 ? -0.387 -1.066 -12.711 1 94.75 22 ARG B CA 1
ATOM 1553 C C . ARG B 1 22 ? 0.662 -2.145 -12.453 1 94.75 22 ARG B C 1
ATOM 1555 O O . ARG B 1 22 ? 0.993 -2.92 -13.352 1 94.75 22 ARG B O 1
ATOM 1562 N N . GLY B 1 23 ? 1.115 -2.195 -11.219 1 95.06 23 GLY B N 1
ATOM 1563 C CA . GLY B 1 23 ? 2.061 -3.236 -10.844 1 95.06 23 GLY B CA 1
ATOM 1564 C C . GLY B 1 23 ? 3.508 -2.83 -11.055 1 95.06 23 GLY B C 1
ATOM 1565 O O . GLY B 1 23 ? 4.422 -3.539 -10.633 1 95.06 23 GLY B O 1
ATOM 1566 N N . LYS B 1 24 ? 3.721 -1.65 -11.648 1 94.44 24 LYS B N 1
ATOM 1567 C CA . LYS B 1 24 ? 5.086 -1.209 -11.922 1 94.44 24 LYS B CA 1
ATOM 1568 C C . LYS B 1 24 ? 5.703 -0.547 -10.695 1 94.44 24 LYS B C 1
ATOM 1570 O O . LYS B 1 24 ? 6.852 -0.829 -10.336 1 94.44 24 LYS B O 1
ATOM 1575 N N . SER B 1 25 ? 5.008 0.373 -10.102 1 95 25 SER B N 1
ATOM 1576 C CA . SER B 1 25 ? 5.465 1.112 -8.93 1 95 25 SER B CA 1
ATOM 1577 C C . SER B 1 25 ? 4.418 1.087 -7.82 1 95 25 SER B C 1
ATOM 1579 O O . SER B 1 25 ? 3.309 1.592 -7.992 1 95 25 SER B O 1
ATOM 1581 N N . LEU B 1 26 ? 4.84 0.505 -6.734 1 96.19 26 LEU B N 1
ATOM 1582 C CA . LEU B 1 26 ? 3.947 0.452 -5.578 1 96.19 26 LEU B CA 1
ATOM 1583 C C . LEU B 1 26 ? 3.504 1.853 -5.172 1 96.19 26 LEU B C 1
ATOM 1585 O O . LEU B 1 26 ? 2.311 2.1 -4.98 1 96.19 26 LEU B O 1
ATOM 1589 N N . GLU B 1 27 ? 4.434 2.758 -5.086 1 95 27 GLU B N 1
ATOM 1590 C CA . GLU B 1 27 ? 4.176 4.145 -4.707 1 95 27 GLU B CA 1
ATOM 1591 C C . GLU B 1 27 ? 3.166 4.793 -5.648 1 95 27 GLU B C 1
ATOM 1593 O O . GLU B 1 27 ? 2.18 5.379 -5.199 1 95 27 GLU B O 1
ATOM 1598 N N . ASN B 1 28 ? 3.396 4.664 -6.93 1 95.69 28 ASN B N 1
ATOM 1599 C CA . ASN B 1 28 ? 2.525 5.301 -7.914 1 95.69 28 ASN B CA 1
ATOM 1600 C C . ASN B 1 28 ? 1.127 4.688 -7.902 1 95.69 28 ASN B C 1
ATOM 1602 O O . ASN B 1 28 ? 0.13 5.402 -8.008 1 95.69 28 ASN B O 1
ATOM 1606 N N . ASP B 1 29 ? 1.089 3.418 -7.805 1 97.44 29 ASP B N 1
ATOM 1607 C CA . ASP B 1 29 ? -0.208 2.75 -7.75 1 97.44 29 ASP B CA 1
ATOM 1608 C C . ASP B 1 29 ? -1.004 3.193 -6.523 1 97.44 29 ASP B C 1
ATOM 1610 O O . ASP B 1 29 ? -2.199 3.482 -6.625 1 97.44 29 ASP B O 1
ATOM 1614 N N . LEU B 1 30 ? -0.36 3.279 -5.391 1 97.62 30 LEU B N 1
ATOM 1615 C CA . LEU B 1 30 ? -1.064 3.65 -4.168 1 97.62 30 LEU B CA 1
ATOM 1616 C C . LEU B 1 30 ? -1.459 5.121 -4.191 1 97.62 30 LEU B C 1
ATOM 1618 O O . LEU B 1 30 ? -2.465 5.512 -3.594 1 97.62 30 LEU B O 1
ATOM 1622 N N . ARG B 1 31 ? -0.711 5.93 -4.93 1 96.19 31 ARG B N 1
ATOM 1623 C CA . ARG B 1 31 ? -1.129 7.312 -5.145 1 96.19 31 ARG B CA 1
ATOM 1624 C C . ARG B 1 31 ? -2.438 7.375 -5.926 1 96.19 31 ARG B C 1
ATOM 1626 O O . ARG B 1 31 ? -3.305 8.195 -5.629 1 96.19 31 ARG B O 1
ATOM 1633 N N . THR B 1 32 ? -2.533 6.504 -6.906 1 96.75 32 THR B N 1
ATOM 1634 C CA . THR B 1 32 ? -3.785 6.445 -7.652 1 96.75 32 THR B CA 1
ATOM 1635 C C . THR B 1 32 ? -4.926 5.969 -6.762 1 96.75 32 THR B C 1
ATOM 1637 O O . THR B 1 32 ? -6.059 6.438 -6.891 1 96.75 32 THR B O 1
ATOM 1640 N N . LEU B 1 33 ? -4.629 5.078 -5.84 1 97.62 33 LEU B N 1
ATOM 1641 C CA . LEU B 1 33 ? -5.629 4.598 -4.895 1 97.62 33 LEU B CA 1
ATOM 1642 C C . LEU B 1 33 ? -6.148 5.742 -4.027 1 97.62 33 LEU B C 1
ATOM 1644 O O . LEU B 1 33 ? -7.352 5.828 -3.764 1 97.62 33 LEU B O 1
ATOM 1648 N N . LEU B 1 34 ? -5.258 6.598 -3.543 1 97.06 34 LEU B N 1
ATOM 1649 C CA . LEU B 1 34 ? -5.609 7.75 -2.719 1 97.06 34 LEU B CA 1
ATOM 1650 C C . LEU B 1 34 ? -6.656 8.617 -3.412 1 97.06 34 LEU B C 1
ATOM 1652 O O . LEU B 1 34 ? -7.5 9.219 -2.75 1 97.06 34 LEU B O 1
ATOM 1656 N N . ASN B 1 35 ? -6.699 8.531 -4.727 1 95.06 35 ASN B N 1
ATOM 1657 C CA . ASN B 1 35 ? -7.594 9.391 -5.492 1 95.06 35 ASN B CA 1
ATOM 1658 C C . ASN B 1 35 ? -8.742 8.602 -6.113 1 95.06 35 ASN B C 1
ATOM 1660 O O . ASN B 1 35 ? -9.477 9.117 -6.953 1 95.06 35 ASN B O 1
ATOM 1664 N N . ASP B 1 36 ? -8.844 7.387 -5.785 1 95.81 36 ASP B N 1
ATOM 1665 C CA . ASP B 1 36 ? -9.883 6.527 -6.336 1 95.81 36 ASP B CA 1
ATOM 1666 C C . ASP B 1 36 ? -11.109 6.492 -5.422 1 95.81 36 ASP B C 1
ATOM 1668 O O . ASP B 1 36 ? -11.094 5.832 -4.383 1 95.81 36 ASP B O 1
ATOM 1672 N N . GLU B 1 37 ? -12.211 7.07 -5.801 1 95 37 GLU B N 1
ATOM 1673 C CA . GLU B 1 37 ? -13.414 7.227 -4.98 1 95 37 GLU B CA 1
ATOM 1674 C C . GLU B 1 37 ? -14.023 5.871 -4.637 1 95 37 GLU B C 1
ATOM 1676 O O . GLU B 1 37 ? -14.75 5.742 -3.648 1 95 37 GLU B O 1
ATOM 1681 N N . ARG B 1 38 ? -13.805 4.895 -5.387 1 92.19 38 ARG B N 1
ATOM 1682 C CA . ARG B 1 38 ? -14.359 3.568 -5.145 1 92.19 38 ARG B CA 1
ATOM 1683 C C . ARG B 1 38 ? -13.781 2.951 -3.879 1 92.19 38 ARG B C 1
ATOM 1685 O O . ARG B 1 38 ? -14.359 2.021 -3.312 1 92.19 38 ARG B O 1
ATOM 1692 N N . SER B 1 39 ? -12.609 3.459 -3.457 1 95.12 39 SER B N 1
ATOM 1693 C CA . SER B 1 39 ? -11.93 2.896 -2.299 1 95.12 39 SER B CA 1
ATOM 1694 C C . SER B 1 39 ? -12.32 3.621 -1.017 1 95.12 39 SER B C 1
ATOM 1696 O O . SER B 1 39 ? -12.008 3.16 0.084 1 95.12 39 SER B O 1
ATOM 1698 N N . TYR B 1 40 ? -12.992 4.742 -1.145 1 96.31 40 TYR B N 1
ATOM 1699 C CA . TYR B 1 40 ? -13.297 5.578 0.011 1 96.31 40 TYR B CA 1
ATOM 1700 C C . TYR B 1 40 ? -14.281 4.883 0.942 1 96.31 40 TYR B C 1
ATOM 1702 O O . TYR B 1 40 ? -15.344 4.43 0.507 1 96.31 40 TYR B O 1
ATOM 1710 N N . ASN B 1 41 ? -13.93 4.82 2.205 1 95.69 41 ASN B N 1
ATOM 1711 C CA . ASN B 1 41 ? -14.859 4.238 3.168 1 95.69 41 ASN B CA 1
ATOM 1712 C C . ASN B 1 41 ? -14.688 4.859 4.555 1 95.69 41 ASN B C 1
ATOM 1714 O O . ASN B 1 41 ? -15.133 4.285 5.551 1 95.69 41 ASN B O 1
ATOM 1718 N N . ILE B 1 42 ? -14.055 6.051 4.66 1 96.88 42 ILE B N 1
ATOM 1719 C CA . ILE B 1 42 ? -13.953 6.848 5.879 1 96.88 42 ILE B CA 1
ATOM 1720 C C . ILE B 1 42 ? -13.867 8.328 5.52 1 96.88 42 ILE B C 1
ATOM 1722 O O . ILE B 1 42 ? -13.289 8.688 4.488 1 96.88 42 ILE B O 1
ATOM 1726 N N . SER B 1 43 ? -14.43 9.109 6.309 1 98.12 43 SER B N 1
ATOM 1727 C CA . SER B 1 43 ? -14.406 10.562 6.129 1 98.12 43 SER B CA 1
ATOM 1728 C C . SER B 1 43 ? -13.633 11.242 7.254 1 98.12 43 SER B C 1
ATOM 1730 O O . SER B 1 43 ? -13.812 10.914 8.43 1 98.12 43 SER B O 1
ATOM 1732 N N . LEU B 1 44 ? -12.797 12.18 6.879 1 98 44 LEU B N 1
ATOM 1733 C CA . LEU B 1 44 ? -11.992 12.977 7.801 1 98 44 LEU B CA 1
ATOM 1734 C C . LEU B 1 44 ? -12.367 14.453 7.715 1 98 44 LEU B C 1
ATOM 1736 O O . LEU B 1 44 ? -11.984 15.133 6.762 1 98 44 LEU B O 1
ATOM 1740 N N . LYS B 1 45 ? -13.086 14.914 8.711 1 98.44 45 LYS B N 1
ATOM 1741 C CA . LYS B 1 45 ? -13.43 16.328 8.758 1 98.44 45 LYS B CA 1
ATOM 1742 C C . LYS B 1 45 ? -12.32 17.156 9.398 1 98.44 45 LYS B C 1
ATOM 1744 O O . LYS B 1 45 ? -11.945 16.906 10.547 1 98.44 45 LYS B O 1
ATOM 1749 N N . CYS B 1 46 ? -11.836 18.172 8.664 1 97.69 46 CYS B N 1
ATOM 1750 C CA . CYS B 1 46 ? -10.695 18.969 9.094 1 97.69 46 CYS B CA 1
ATOM 1751 C C . CYS B 1 46 ? -11.156 20.25 9.773 1 97.69 46 CYS B C 1
ATOM 1753 O O . CYS B 1 46 ? -12.344 20.578 9.758 1 97.69 46 CYS B O 1
ATOM 1755 N N . SER B 1 47 ? -10.172 20.984 10.391 1 95.94 47 SER B N 1
ATOM 1756 C CA . SER B 1 47 ? -10.461 22.172 11.203 1 95.94 47 SER B CA 1
ATOM 1757 C C . SER B 1 47 ? -10.961 23.312 10.344 1 95.94 47 SER B C 1
ATOM 1759 O O . SER B 1 47 ? -11.656 24.219 10.844 1 95.94 47 SER B O 1
ATOM 1761 N N . ASP B 1 48 ? -10.648 23.344 9.07 1 96.56 48 ASP B N 1
ATOM 1762 C CA . ASP B 1 48 ? -11.094 24.406 8.172 1 96.56 48 ASP B CA 1
ATOM 1763 C C . ASP B 1 48 ? -12.453 24.078 7.566 1 96.56 48 ASP B C 1
ATOM 1765 O O . ASP B 1 48 ? -12.922 24.781 6.668 1 96.56 48 ASP B O 1
ATOM 1769 N N . GLY B 1 49 ? -13.078 22.922 7.965 1 97.5 49 GLY B N 1
ATOM 1770 C CA . GLY B 1 49 ? -14.406 22.547 7.52 1 97.5 49 GLY B CA 1
ATOM 1771 C C . GLY B 1 49 ? -14.398 21.625 6.309 1 97.5 49 GLY B C 1
ATOM 1772 O O . GLY B 1 49 ? -15.438 21.078 5.93 1 97.5 49 GLY B O 1
ATOM 1773 N N . VAL B 1 50 ? -13.297 21.375 5.738 1 98.19 50 VAL B N 1
ATOM 1774 C CA . VAL B 1 50 ? -13.172 20.5 4.574 1 98.19 50 VAL B CA 1
ATOM 1775 C C . VAL B 1 50 ? -13.18 19.047 5.02 1 98.19 50 VAL B C 1
ATOM 1777 O O . VAL B 1 50 ? -12.539 18.688 6.008 1 98.19 50 VAL B O 1
ATOM 1780 N N . THR B 1 51 ? -13.922 18.234 4.273 1 98.44 51 THR B N 1
ATOM 1781 C CA . THR B 1 51 ? -13.953 16.797 4.543 1 98.44 51 THR B CA 1
ATOM 1782 C C . THR B 1 51 ? -13.195 16.031 3.467 1 98.44 51 THR B C 1
ATOM 1784 O O . THR B 1 51 ? -13.438 16.219 2.273 1 98.44 51 THR B O 1
ATOM 1787 N N . LEU B 1 52 ? -12.242 15.211 3.891 1 98.38 52 LEU B N 1
ATOM 1788 C CA . LEU B 1 52 ? -11.492 14.328 3.002 1 98.38 52 LEU B CA 1
ATOM 1789 C C . LEU B 1 52 ? -11.938 12.875 3.174 1 98.38 52 LEU B C 1
ATOM 1791 O O . LEU B 1 52 ? -12.414 12.492 4.242 1 98.38 52 LEU B O 1
ATOM 1795 N N . ARG B 1 53 ? -11.828 12.164 2.141 1 98.19 53 ARG B N 1
ATOM 1796 C CA . ARG B 1 53 ? -12.164 10.75 2.16 1 98.19 53 ARG B CA 1
ATOM 1797 C C . ARG B 1 53 ? -10.938 9.891 1.869 1 98.19 53 ARG B C 1
ATOM 1799 O O . ARG B 1 53 ? -10.008 10.336 1.194 1 98.19 53 ARG B O 1
ATOM 1806 N N . ALA B 1 54 ? -10.906 8.68 2.428 1 98.06 54 ALA B N 1
ATOM 1807 C CA . ALA B 1 54 ? -9.758 7.789 2.289 1 98.06 54 ALA B CA 1
ATOM 1808 C C . ALA B 1 54 ? -10.156 6.332 2.49 1 98.06 54 ALA B C 1
ATOM 1810 O O . ALA B 1 54 ? -11.336 6.027 2.678 1 98.06 54 ALA B O 1
ATOM 1811 N N . CYS B 1 55 ? -9.258 5.453 2.322 1 97.44 55 CYS B N 1
ATOM 1812 C CA . CYS B 1 55 ? -9.43 4.031 2.615 1 97.44 55 CYS B CA 1
ATOM 1813 C C . CYS B 1 55 ? -9.016 3.719 4.047 1 97.44 55 CYS B C 1
ATOM 1815 O O . CYS B 1 55 ? -7.832 3.803 4.391 1 97.44 55 CYS B O 1
ATOM 1817 N N . LYS B 1 56 ? -9.945 3.309 4.855 1 96.12 56 LYS B N 1
ATOM 1818 C CA . LYS B 1 56 ? -9.68 3.15 6.281 1 96.12 56 LYS B CA 1
ATOM 1819 C C . LYS B 1 56 ? -8.602 2.094 6.523 1 96.12 56 LYS B C 1
ATOM 1821 O O . LYS B 1 56 ? -7.797 2.225 7.449 1 96.12 56 LYS B O 1
ATOM 1826 N N . ASN B 1 57 ? -8.555 1.037 5.691 1 96 57 ASN B N 1
ATOM 1827 C CA . ASN B 1 57 ? -7.582 -0.031 5.91 1 96 57 ASN B CA 1
ATOM 1828 C C . ASN B 1 57 ? -6.152 0.457 5.691 1 96 57 ASN B C 1
ATOM 1830 O O . ASN B 1 57 ? -5.234 0.029 6.391 1 96 57 ASN B O 1
ATOM 1834 N N . ILE B 1 58 ? -5.941 1.329 4.695 1 97.88 58 ILE B N 1
ATOM 1835 C CA . ILE B 1 58 ? -4.617 1.898 4.473 1 97.88 58 ILE B CA 1
ATOM 1836 C C . ILE B 1 58 ? -4.207 2.738 5.68 1 97.88 58 ILE B C 1
ATOM 1838 O O . ILE B 1 58 ? -3.094 2.596 6.195 1 97.88 58 ILE B O 1
ATOM 1842 N N . LEU B 1 59 ? -5.113 3.557 6.188 1 97.25 59 LEU B N 1
ATOM 1843 C CA . LEU B 1 59 ? -4.824 4.43 7.32 1 97.25 59 LEU B CA 1
ATOM 1844 C C . LEU B 1 59 ? -4.473 3.611 8.562 1 97.25 59 LEU B C 1
ATOM 1846 O O . LEU B 1 59 ? -3.451 3.859 9.203 1 97.25 59 LEU B O 1
ATOM 1850 N N . ALA B 1 60 ? -5.312 2.609 8.883 1 96.25 60 ALA B N 1
ATOM 1851 C CA . ALA B 1 60 ? -5.133 1.794 10.078 1 96.25 60 ALA B CA 1
ATOM 1852 C C . ALA B 1 60 ? -3.857 0.961 9.984 1 96.25 60 ALA B C 1
ATOM 1854 O O . ALA B 1 60 ? -3.213 0.689 11 1 96.25 60 ALA B O 1
ATOM 1855 N N . THR B 1 61 ? -3.467 0.571 8.812 1 97.12 61 THR B N 1
ATOM 1856 C CA . THR B 1 61 ? -2.285 -0.257 8.594 1 97.12 61 THR B CA 1
ATOM 1857 C C . THR B 1 61 ? -1.011 0.568 8.75 1 97.12 61 THR B C 1
ATOM 1859 O O . THR B 1 61 ? 0.008 0.063 9.227 1 97.12 61 THR B O 1
ATOM 1862 N N . ARG B 1 62 ? -1.049 1.841 8.375 1 97.56 62 ARG B N 1
ATOM 1863 C CA . ARG B 1 62 ? 0.149 2.666 8.258 1 97.56 62 ARG B CA 1
ATOM 1864 C C . ARG B 1 62 ? 0.307 3.578 9.469 1 97.56 62 ARG B C 1
ATOM 1866 O O . ARG B 1 62 ? 1.328 4.254 9.617 1 97.56 62 ARG B O 1
ATOM 1873 N N . SER B 1 63 ? -0.676 3.613 10.406 1 96.62 63 SER B N 1
ATOM 1874 C CA . SER B 1 63 ? -0.639 4.516 11.547 1 96.62 63 SER B CA 1
ATOM 1875 C C . SER B 1 63 ? -1.315 3.895 12.766 1 96.62 63 SER B C 1
ATOM 1877 O O . SER B 1 63 ? -2.498 3.549 12.719 1 96.62 63 SER B O 1
ATOM 1879 N N . ASP B 1 64 ? -0.659 3.846 13.922 1 95.12 64 ASP B N 1
ATOM 1880 C CA . ASP B 1 64 ? -1.233 3.344 15.172 1 95.12 64 ASP B CA 1
ATOM 1881 C C . ASP B 1 64 ? -2.42 4.199 15.609 1 95.12 64 ASP B C 1
ATOM 1883 O O . ASP B 1 64 ? -3.418 3.676 16.109 1 95.12 64 ASP B O 1
ATOM 1887 N N . VAL B 1 65 ? -2.303 5.41 15.461 1 94.06 65 VAL B N 1
ATOM 1888 C CA . VAL B 1 65 ? -3.348 6.34 15.875 1 94.06 65 VAL B CA 1
ATOM 1889 C C . VAL B 1 65 ? -4.621 6.078 15.078 1 94.06 65 VAL B C 1
ATOM 1891 O O . VAL B 1 65 ? -5.699 5.914 15.648 1 94.06 65 VAL B O 1
ATOM 1894 N N . PHE B 1 66 ? -4.523 5.969 13.781 1 95.19 66 PHE B N 1
ATOM 1895 C CA . PHE B 1 66 ? -5.691 5.66 12.969 1 95.19 66 PHE B CA 1
ATOM 1896 C C . PHE B 1 66 ? -6.207 4.258 13.273 1 95.19 66 PHE B C 1
ATOM 1898 O O . PHE B 1 66 ? -7.418 4.027 13.297 1 95.19 66 PHE B O 1
ATOM 1905 N N . ASN B 1 67 ? -5.262 3.34 13.453 1 94.75 67 ASN B N 1
ATOM 1906 C CA . ASN B 1 67 ? -5.684 1.987 13.805 1 94.75 67 ASN B CA 1
ATOM 1907 C C . ASN B 1 67 ? -6.539 1.977 15.062 1 94.75 67 ASN B C 1
ATOM 1909 O O . ASN B 1 67 ? -7.598 1.345 15.094 1 94.75 67 ASN B O 1
ATOM 1913 N N . ASN B 1 68 ? -6.129 2.707 16.031 1 92.56 68 ASN B N 1
ATOM 1914 C CA . ASN B 1 68 ? -6.84 2.773 17.312 1 92.56 68 ASN B CA 1
ATOM 1915 C C . ASN B 1 68 ? -8.172 3.51 17.172 1 92.56 68 ASN B C 1
ATOM 1917 O O . ASN B 1 68 ? -9.164 3.129 17.797 1 92.56 68 ASN B O 1
ATOM 1921 N N . LEU B 1 69 ? -8.211 4.555 16.375 1 91.75 69 LEU B N 1
ATOM 1922 C CA . LEU B 1 69 ? -9.43 5.336 16.188 1 91.75 69 LEU B CA 1
ATOM 1923 C C . LEU B 1 69 ? -10.477 4.531 15.422 1 91.75 69 LEU B C 1
ATOM 1925 O O . LEU B 1 69 ? -11.664 4.59 15.742 1 91.75 69 LEU B O 1
ATOM 1929 N N . ILE B 1 70 ? -10.07 3.707 14.477 1 93.06 70 ILE B N 1
ATOM 1930 C CA . ILE B 1 70 ? -10.977 3.049 13.547 1 93.06 70 ILE B CA 1
ATOM 1931 C C . ILE B 1 70 ? -11.445 1.72 14.133 1 93.06 70 ILE B C 1
ATOM 1933 O O . ILE B 1 70 ? -12.625 1.378 14.055 1 93.06 70 ILE B O 1
ATOM 1937 N N . PHE B 1 71 ? -10.531 0.911 14.641 1 87.62 71 PHE B N 1
ATOM 1938 C CA . PHE B 1 71 ? -10.867 -0.451 15.047 1 87.62 71 PHE B CA 1
ATOM 1939 C C . PHE B 1 71 ? -10.883 -0.581 16.562 1 87.62 71 PHE B C 1
ATOM 1941 O O . PHE B 1 71 ? -10.977 -1.688 17.094 1 87.62 71 PHE B O 1
ATOM 1948 N N . ASN B 1 72 ? -10.922 0.418 17.297 1 74.75 72 ASN B N 1
ATOM 1949 C CA . ASN B 1 72 ? -10.992 0.318 18.75 1 74.75 72 ASN B CA 1
ATOM 1950 C C . ASN B 1 72 ? -12.211 -0.481 19.203 1 74.75 72 ASN B C 1
ATOM 1952 O O . ASN B 1 72 ? -13.312 -0.289 18.688 1 74.75 72 ASN B O 1
ATOM 1956 N N . LYS B 1 73 ? -11.984 -1.622 19.812 1 63.91 73 LYS B N 1
ATOM 1957 C CA . LYS B 1 73 ? -12.828 -2.709 20.312 1 63.91 73 LYS B CA 1
ATOM 1958 C C . LYS B 1 73 ? -14.078 -2.17 21 1 63.91 73 LYS B C 1
ATOM 1960 O O . LYS B 1 73 ? -15.133 -2.803 20.953 1 63.91 73 LYS B O 1
ATOM 1965 N N . SER B 1 74 ? -13.938 -1.13 21.688 1 63.97 74 SER B N 1
ATOM 1966 C CA . SER B 1 74 ? -15.07 -0.784 22.531 1 63.97 74 SER B CA 1
ATOM 1967 C C . SER B 1 74 ? -16.156 -0.057 21.734 1 63.97 74 SER B C 1
ATOM 1969 O O . SER B 1 74 ? -17.25 0.19 22.25 1 63.97 74 SER B O 1
ATOM 1971 N N . LYS B 1 75 ? -15.867 0.267 20.438 1 64.62 75 LYS B N 1
ATOM 1972 C CA . LYS B 1 75 ? -16.875 1.069 19.75 1 64.62 75 LYS B CA 1
ATOM 1973 C C . LYS B 1 75 ? -17.141 0.522 18.344 1 64.62 75 LYS B C 1
ATOM 1975 O O . LYS B 1 75 ? -16.359 -0.282 17.828 1 64.62 75 LYS B O 1
ATOM 1980 N N . ALA B 1 76 ? -18.266 0.762 17.859 1 72.25 76 ALA B N 1
ATOM 1981 C CA . ALA B 1 76 ? -18.641 0.512 16.484 1 72.25 76 ALA B CA 1
ATOM 1982 C C . ALA B 1 76 ? -17.625 1.106 15.508 1 72.25 76 ALA B C 1
ATOM 1984 O O . ALA B 1 76 ? -16.922 2.061 15.852 1 72.25 76 ALA B O 1
ATOM 1985 N N . GLU B 1 77 ? -17.391 0.374 14.406 1 77 77 GLU B N 1
ATOM 1986 C CA . GLU B 1 77 ? -16.516 0.894 13.359 1 77 77 GLU B CA 1
ATOM 1987 C C . GLU B 1 77 ? -16.844 2.346 13.031 1 77 77 GLU B C 1
ATOM 1989 O O . GLU B 1 77 ? -18.016 2.678 12.789 1 77 77 GLU B O 1
ATOM 1994 N N . ILE B 1 78 ? -15.867 3.156 13.102 1 85.38 78 ILE B N 1
ATOM 1995 C CA . ILE B 1 78 ? -16.047 4.582 12.844 1 85.38 78 ILE B CA 1
ATOM 1996 C C . ILE B 1 78 ? -15.906 4.855 11.352 1 85.38 78 ILE B C 1
ATOM 1998 O O . ILE B 1 78 ? -15 4.328 10.703 1 85.38 78 ILE B O 1
ATOM 2002 N N . LYS B 1 79 ? -16.812 5.629 10.93 1 91.81 79 LYS B N 1
ATOM 2003 C CA . LYS B 1 79 ? -16.766 5.977 9.516 1 91.81 79 LYS B CA 1
ATOM 2004 C C . LYS B 1 79 ? -16.469 7.461 9.32 1 91.81 79 LYS B C 1
ATOM 2006 O O . LYS B 1 79 ? -16.188 7.906 8.203 1 91.81 79 LYS B O 1
ATOM 2011 N N . ASN B 1 80 ? -16.562 8.164 10.445 1 94.81 80 ASN B N 1
ATOM 2012 C CA . ASN B 1 80 ? -16.312 9.602 10.422 1 94.81 80 ASN B CA 1
ATOM 2013 C C . ASN B 1 80 ? -15.414 10.031 11.586 1 94.81 80 ASN B C 1
ATOM 2015 O O . ASN B 1 80 ? -15.688 9.695 12.734 1 94.81 80 ASN B O 1
ATOM 2019 N N . ILE B 1 81 ? -14.344 10.734 11.227 1 96 81 ILE B N 1
ATOM 2020 C CA . ILE B 1 81 ? -13.461 11.273 12.25 1 96 81 ILE B CA 1
ATOM 2021 C C . ILE B 1 81 ? -13.359 12.789 12.102 1 96 81 ILE B C 1
ATOM 2023 O O . ILE B 1 81 ? -13.211 13.305 10.992 1 96 81 ILE B O 1
ATOM 2027 N N . ILE B 1 82 ? -13.43 13.453 13.266 1 96.19 82 ILE B N 1
ATOM 2028 C CA . ILE B 1 82 ? -13.328 14.914 13.273 1 96.19 82 ILE B CA 1
ATOM 2029 C C . ILE B 1 82 ? -12 15.328 13.891 1 96.19 82 ILE B C 1
ATOM 2031 O O . ILE B 1 82 ? -11.672 14.938 15.008 1 96.19 82 ILE B O 1
ATOM 2035 N N . PHE B 1 83 ? -11.242 16.094 13.094 1 95.31 83 PHE B N 1
ATOM 2036 C CA . PHE B 1 83 ? -10.008 16.703 13.578 1 95.31 83 PHE B CA 1
ATOM 2037 C C . PHE B 1 83 ? -10.188 18.203 13.781 1 95.31 83 PHE B C 1
ATOM 2039 O O . PHE B 1 83 ? -10.297 18.953 12.805 1 95.31 83 PHE B O 1
ATOM 2046 N N . THR B 1 84 ? -10.078 18.609 14.969 1 94.56 84 THR B N 1
ATOM 2047 C CA . THR B 1 84 ? -10.375 20 15.297 1 94.56 84 THR B CA 1
ATOM 2048 C C . THR B 1 84 ? -9.125 20.859 15.156 1 94.56 84 THR B C 1
ATOM 2050 O O . THR B 1 84 ? -9.211 22.094 15.117 1 94.56 84 THR B O 1
ATOM 2053 N N . LYS B 1 85 ? -7.945 20.25 15.031 1 90.81 85 LYS B N 1
ATOM 2054 C CA . LYS B 1 85 ? -6.719 21.047 15.07 1 90.81 85 LYS B CA 1
ATOM 2055 C C . LYS B 1 85 ? -5.906 20.859 13.797 1 90.81 85 LYS B C 1
ATOM 2057 O O . LYS B 1 85 ? -4.828 21.438 13.648 1 90.81 85 LYS B O 1
ATOM 2062 N N . ILE B 1 86 ? -6.383 20.031 12.898 1 92.69 86 ILE B N 1
ATOM 2063 C CA . ILE B 1 86 ? -5.637 19.75 11.68 1 92.69 86 ILE B CA 1
ATOM 2064 C C . ILE B 1 86 ? -6.43 20.25 10.469 1 92.69 86 ILE B C 1
ATOM 2066 O O . ILE B 1 86 ? -7.574 19.828 10.258 1 92.69 86 ILE B O 1
ATOM 2070 N N . ASN B 1 87 ? -5.836 21.156 9.672 1 92.31 87 ASN B N 1
ATOM 2071 C CA . ASN B 1 87 ? -6.523 21.656 8.484 1 92.31 87 ASN B CA 1
ATOM 2072 C C . ASN B 1 87 ? -6.328 20.703 7.297 1 92.31 87 ASN B C 1
ATOM 2074 O O . ASN B 1 87 ? -5.543 19.766 7.375 1 92.31 87 ASN B O 1
ATOM 2078 N N . SER B 1 88 ? -7.055 20.953 6.172 1 95.56 88 SER B N 1
ATOM 2079 C CA . SER B 1 88 ? -7.094 20.047 5.039 1 95.56 88 SER B CA 1
ATOM 2080 C C . SER B 1 88 ? -5.758 20 4.309 1 95.56 88 SER B C 1
ATOM 2082 O O . SER B 1 88 ? -5.363 18.969 3.771 1 95.56 88 SER B O 1
ATOM 2084 N N . THR B 1 89 ? -5 21.109 4.266 1 91.75 89 THR B N 1
ATOM 2085 C CA . THR B 1 89 ? -3.699 21.141 3.605 1 91.75 89 THR B CA 1
ATOM 2086 C C . THR B 1 89 ? -2.723 20.188 4.277 1 91.75 89 THR B C 1
ATOM 2088 O O . THR B 1 89 ? -2.07 19.375 3.605 1 91.75 89 THR B 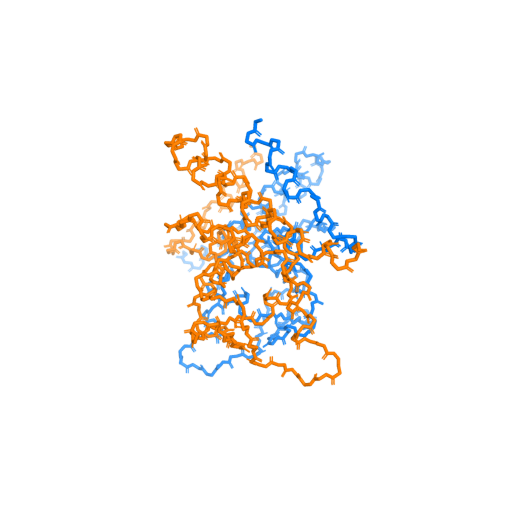O 1
ATOM 2091 N N . VAL B 1 90 ? -2.678 20.172 5.578 1 90.94 90 VAL B N 1
ATOM 2092 C CA . VAL B 1 90 ? -1.792 19.328 6.367 1 90.94 90 VAL B CA 1
ATOM 2093 C C . VAL B 1 90 ? -2.26 17.875 6.289 1 90.94 90 VAL B C 1
ATOM 2095 O O . VAL B 1 90 ? -1.447 16.953 6.121 1 90.94 90 VAL B O 1
ATOM 2098 N N . MET B 1 91 ? -3.586 17.688 6.352 1 95.06 91 MET B N 1
ATOM 2099 C CA . MET B 1 91 ? -4.137 16.344 6.297 1 95.06 91 MET B CA 1
ATOM 2100 C C . MET B 1 91 ? -3.807 15.672 4.965 1 95.06 91 MET B C 1
ATOM 2102 O O . MET B 1 91 ? -3.518 14.477 4.918 1 95.06 91 MET B O 1
ATOM 2106 N N . LYS B 1 92 ? -3.818 16.438 3.902 1 95 92 LYS B N 1
ATOM 2107 C CA . LYS B 1 92 ? -3.477 15.898 2.59 1 95 92 LYS B CA 1
ATOM 2108 C C . LYS B 1 92 ? -2.039 15.391 2.562 1 95 92 LYS B C 1
ATOM 2110 O O . LYS B 1 92 ? -1.748 14.367 1.944 1 95 92 LYS B O 1
ATOM 2115 N N . VAL B 1 93 ? -1.119 16.016 3.213 1 92.38 93 VAL B N 1
ATOM 2116 C CA . VAL B 1 93 ? 0.272 15.594 3.301 1 92.38 93 VAL B CA 1
ATOM 2117 C C . VAL B 1 93 ? 0.361 14.297 4.102 1 92.38 93 VAL B C 1
ATOM 2119 O O . VAL B 1 93 ? 1.071 13.367 3.709 1 92.38 93 VAL B O 1
ATOM 2122 N N . ILE B 1 94 ? -0.385 14.266 5.227 1 95 94 ILE B N 1
ATOM 2123 C CA . ILE B 1 94 ? -0.419 13.07 6.059 1 95 94 ILE B CA 1
ATOM 2124 C C . ILE B 1 94 ? -0.93 11.883 5.242 1 95 94 ILE B C 1
ATOM 2126 O O . ILE B 1 94 ? -0.317 10.812 5.238 1 95 94 ILE B O 1
ATOM 2130 N N . LEU B 1 95 ? -2.033 12.102 4.504 1 97.06 95 LEU B N 1
ATOM 2131 C CA . LEU B 1 95 ? -2.629 11.047 3.695 1 97.06 95 LEU B CA 1
ATOM 2132 C C . LEU B 1 95 ? -1.664 10.578 2.609 1 97.06 95 LEU B C 1
ATOM 2134 O O . LEU B 1 95 ? -1.497 9.375 2.393 1 97.06 95 LEU B O 1
ATOM 2138 N N . GLU B 1 96 ? -1.039 11.531 1.97 1 95.69 96 GLU B N 1
ATOM 2139 C CA . GLU B 1 96 ? -0.059 11.172 0.948 1 95.69 96 GLU B CA 1
ATOM 2140 C C . GLU B 1 96 ? 1.028 10.266 1.518 1 95.69 96 GLU B C 1
ATOM 2142 O O . GLU B 1 96 ? 1.376 9.25 0.912 1 95.69 96 GLU B O 1
ATOM 2147 N N . PHE B 1 97 ? 1.528 10.617 2.633 1 96.38 97 PHE B N 1
ATOM 2148 C CA . PHE B 1 97 ? 2.572 9.82 3.262 1 96.38 97 PHE B CA 1
ATOM 2149 C C . PHE B 1 97 ? 2.049 8.438 3.627 1 96.38 97 PHE B C 1
ATOM 2151 O O . PHE B 1 97 ? 2.73 7.43 3.412 1 96.38 97 PHE B O 1
ATOM 2158 N N . LEU B 1 98 ? 0.881 8.406 4.219 1 97.81 98 LEU B N 1
ATOM 2159 C CA . LEU B 1 98 ? 0.33 7.125 4.652 1 97.81 98 LEU B CA 1
ATOM 2160 C C . LEU B 1 98 ? 0.14 6.184 3.467 1 97.81 98 LEU B C 1
ATOM 2162 O O . LEU B 1 98 ? 0.326 4.973 3.594 1 97.81 98 LEU B O 1
ATOM 2166 N N . TYR B 1 99 ? -0.201 6.719 2.334 1 97.88 99 TYR B N 1
ATOM 2167 C CA . TYR B 1 99 ? -0.426 5.875 1.165 1 97.88 99 TYR B CA 1
ATOM 2168 C C . TYR B 1 99 ? 0.893 5.516 0.491 1 97.88 99 TYR B C 1
ATOM 2170 O O . TYR B 1 99 ? 1.085 4.379 0.056 1 97.88 99 TYR B O 1
ATOM 2178 N N . THR B 1 100 ? 1.865 6.418 0.442 1 96.88 100 THR B N 1
ATOM 2179 C CA . THR B 1 100 ? 2.945 6.242 -0.522 1 96.88 100 THR B CA 1
ATOM 2180 C C . THR B 1 100 ? 4.301 6.234 0.179 1 96.88 100 THR B C 1
ATOM 2182 O O . THR B 1 100 ? 5.316 5.879 -0.424 1 96.88 100 THR B O 1
ATOM 2185 N N . SER B 1 101 ? 4.387 6.625 1.391 1 95.56 101 SER B N 1
ATOM 2186 C CA . SER B 1 101 ? 5.613 6.809 2.162 1 95.56 101 SER B CA 1
ATOM 2187 C C . SER B 1 101 ? 6.438 7.973 1.623 1 95.56 101 SER B C 1
ATOM 2189 O O . SER B 1 101 ? 7.656 8.008 1.8 1 95.56 101 SER B O 1
ATOM 2191 N N . ASN B 1 102 ? 5.77 8.867 0.87 1 90.25 102 ASN B N 1
ATOM 2192 C CA . ASN B 1 102 ? 6.449 10.031 0.315 1 90.25 102 ASN B CA 1
ATOM 2193 C C . ASN B 1 102 ? 5.648 11.312 0.554 1 90.25 102 ASN B C 1
ATOM 2195 O O . ASN B 1 102 ? 4.457 11.258 0.851 1 90.25 102 ASN B O 1
ATOM 2199 N N . ILE B 1 103 ? 6.426 12.391 0.528 1 83.5 103 ILE B N 1
ATOM 2200 C CA . ILE B 1 103 ? 5.793 13.711 0.579 1 83.5 103 ILE B CA 1
ATOM 2201 C C . ILE B 1 103 ? 5.824 14.352 -0.807 1 83.5 103 ILE B C 1
ATOM 2203 O O . ILE B 1 103 ? 6.852 14.328 -1.486 1 83.5 103 ILE B O 1
ATOM 2207 N N . LYS B 1 104 ? 4.652 14.539 -1.375 1 72 104 LYS B N 1
ATOM 2208 C CA . LYS B 1 104 ? 4.691 15.273 -2.635 1 72 104 LYS B CA 1
ATOM 2209 C C . LYS B 1 104 ? 5.199 16.703 -2.426 1 72 104 LYS B C 1
ATOM 2211 O O . LYS B 1 104 ? 4.809 17.375 -1.47 1 72 104 LYS B O 1
ATOM 2216 N N . LYS B 1 105 ? 6.262 17.016 -3.176 1 61.97 105 LYS B N 1
ATOM 2217 C CA . LYS B 1 105 ? 6.848 18.344 -3.129 1 61.97 105 LYS B CA 1
ATOM 2218 C C . LYS B 1 105 ? 5.828 19.406 -3.537 1 61.97 105 LYS B C 1
ATOM 2220 O O . LYS B 1 105 ? 5.395 19.453 -4.691 1 61.97 105 LYS B O 1
ATOM 2225 N N . VAL B 1 106 ? 4.938 19.594 -2.723 1 58.84 106 VAL B N 1
ATOM 2226 C CA . VAL B 1 106 ? 3.996 20.656 -3.041 1 58.84 106 VAL B CA 1
ATOM 2227 C C . VAL B 1 106 ? 4.598 22.016 -2.656 1 58.84 106 VAL B C 1
ATOM 2229 O O . VAL B 1 106 ? 5.621 22.062 -1.972 1 58.84 106 VAL B O 1
ATOM 2232 N N . ASP B 1 107 ? 4.094 23.062 -3.24 1 67.81 107 ASP B N 1
ATOM 2233 C CA . ASP B 1 107 ? 4.414 24.453 -2.912 1 67.81 107 ASP B CA 1
ATOM 2234 C C . ASP B 1 107 ? 4.113 24.75 -1.446 1 67.81 107 ASP B C 1
ATOM 2236 O O . ASP B 1 107 ? 3.133 25.422 -1.134 1 67.81 107 ASP B O 1
ATOM 2240 N N . LEU B 1 108 ? 4.836 24.156 -0.555 1 72.12 108 LEU B N 1
ATOM 2241 C CA . LEU B 1 108 ? 4.602 24.266 0.88 1 72.12 108 LEU B CA 1
ATOM 2242 C C . LEU B 1 108 ? 5.34 25.469 1.46 1 72.12 108 LEU B C 1
ATOM 2244 O O . LEU B 1 108 ? 6.469 25.75 1.06 1 72.12 108 LEU B O 1
ATOM 2248 N N . THR B 1 109 ? 4.605 26.203 2.24 1 72.75 109 THR B N 1
ATOM 2249 C CA . THR B 1 109 ? 5.215 27.312 2.979 1 72.75 109 THR B CA 1
ATOM 2250 C C . THR B 1 109 ? 5.898 26.797 4.242 1 72.75 109 THR B C 1
ATOM 2252 O O . THR B 1 109 ? 5.75 25.625 4.609 1 72.75 109 THR B O 1
ATOM 2255 N N . VAL B 1 110 ? 6.617 27.641 4.887 1 70.44 110 VAL B N 1
ATOM 2256 C CA . VAL B 1 110 ? 7.262 27.312 6.152 1 70.44 110 VAL B CA 1
ATOM 2257 C C . VAL B 1 110 ? 6.203 26.938 7.188 1 70.44 110 VAL B C 1
ATOM 2259 O O . VAL B 1 110 ? 6.398 26 7.965 1 70.44 110 VAL B O 1
ATOM 2262 N N . LYS B 1 111 ? 5.141 27.688 7.215 1 74.62 111 LYS B N 1
ATOM 2263 C CA . LYS B 1 111 ? 4.051 27.406 8.141 1 74.62 111 LYS B CA 1
ATOM 2264 C C . LYS B 1 111 ? 3.49 26 7.922 1 74.62 111 LYS B C 1
ATOM 2266 O O . LYS B 1 111 ? 3.201 25.281 8.883 1 74.62 111 LYS B O 1
ATOM 2271 N N . ASP B 1 112 ? 3.398 25.625 6.676 1 78.25 112 ASP B N 1
ATOM 2272 C CA . ASP B 1 112 ? 2.902 24.297 6.348 1 78.25 112 ASP B CA 1
ATOM 2273 C C . ASP B 1 112 ? 3.832 23.219 6.898 1 78.25 112 ASP B C 1
ATOM 2275 O O . ASP B 1 112 ? 3.371 22.203 7.418 1 78.25 112 ASP B O 1
ATOM 2279 N N . PHE B 1 113 ? 5.066 23.5 6.809 1 78.19 113 PHE B N 1
ATOM 2280 C CA . PHE B 1 113 ? 6.043 22.516 7.254 1 78.19 113 PHE B CA 1
ATOM 2281 C C . PHE B 1 113 ? 5.957 22.312 8.766 1 78.19 113 PHE B C 1
ATOM 2283 O O . PHE B 1 113 ? 6.062 21.188 9.25 1 78.19 113 PHE B O 1
ATOM 2290 N N . ILE B 1 114 ? 5.797 23.391 9.43 1 77.75 114 ILE B N 1
ATOM 2291 C CA . ILE B 1 114 ? 5.688 23.312 10.875 1 77.75 114 ILE B CA 1
ATOM 2292 C C . ILE B 1 114 ? 4.43 22.531 11.258 1 77.75 114 ILE B C 1
ATOM 2294 O O . ILE B 1 114 ? 4.48 21.641 12.109 1 77.75 114 ILE B O 1
ATOM 2298 N N . GLU B 1 115 ? 3.367 22.891 10.625 1 83.88 115 GLU B N 1
ATOM 2299 C CA . GLU B 1 115 ? 2.109 22.203 10.922 1 83.88 115 GLU B CA 1
ATOM 2300 C C . GLU B 1 115 ? 2.184 20.719 10.555 1 83.88 115 GLU B C 1
ATOM 2302 O O . GLU B 1 115 ? 1.661 19.875 11.281 1 83.88 115 GLU B O 1
ATOM 2307 N N . MET B 1 116 ? 2.848 20.484 9.484 1 86.56 116 MET B N 1
ATOM 2308 C CA . MET B 1 116 ? 3.008 19.094 9.062 1 86.56 116 MET B CA 1
ATOM 2309 C C . MET B 1 116 ? 3.84 18.312 10.078 1 86.56 116 MET B C 1
ATOM 2311 O O . MET B 1 116 ? 3.551 17.156 10.359 1 86.56 116 MET B O 1
ATOM 2315 N N . TYR B 1 117 ? 4.879 18.984 10.531 1 84.56 117 TYR B N 1
ATOM 2316 C CA . TYR B 1 117 ? 5.723 18.344 11.531 1 84.56 117 TYR B CA 1
ATOM 2317 C C . TYR B 1 117 ? 4.914 17.953 12.766 1 84.56 117 TYR B C 1
ATOM 2319 O O . TYR B 1 117 ? 5.012 16.828 13.258 1 84.56 117 TYR B O 1
ATOM 2327 N N . TYR B 1 118 ? 4.105 18.844 13.266 1 84 118 TYR B N 1
ATOM 2328 C CA . TYR B 1 118 ? 3.301 18.578 14.453 1 84 118 TYR B CA 1
ATOM 2329 C C . TYR B 1 118 ? 2.258 17.5 14.188 1 84 118 TYR B C 1
ATOM 2331 O O . TYR B 1 118 ? 1.999 16.656 15.039 1 84 118 TYR B O 1
ATOM 2339 N N . ALA B 1 119 ? 1.644 17.594 13.07 1 89.25 119 ALA B N 1
ATOM 2340 C CA . ALA B 1 119 ? 0.676 16.562 12.703 1 89.25 119 ALA B CA 1
ATOM 2341 C C . ALA B 1 119 ? 1.335 15.18 12.656 1 89.25 119 ALA B C 1
ATOM 2343 O O . ALA B 1 119 ? 0.781 14.203 13.156 1 89.25 119 ALA B O 1
ATOM 2344 N N . ALA B 1 120 ? 2.496 15.141 12.047 1 91 120 ALA B N 1
ATOM 2345 C CA . ALA B 1 120 ? 3.242 13.883 12 1 91 120 ALA B CA 1
ATOM 2346 C C . ALA B 1 120 ? 3.514 13.352 13.406 1 91 120 ALA B C 1
ATOM 2348 O O . ALA B 1 120 ? 3.443 12.141 13.641 1 91 120 ALA B O 1
ATOM 2349 N N . ASN B 1 121 ? 3.818 14.234 14.32 1 86.25 121 ASN B N 1
ATOM 2350 C CA . ASN B 1 121 ? 4.023 13.867 15.719 1 86.25 121 ASN B CA 1
ATOM 2351 C C . ASN B 1 121 ? 2.738 13.336 16.359 1 86.25 121 ASN B C 1
ATOM 2353 O O . ASN B 1 121 ? 2.756 12.32 17.047 1 86.25 121 ASN B O 1
ATOM 2357 N N . CYS B 1 122 ? 1.646 13.969 16.062 1 88.12 122 CYS B N 1
ATOM 2358 C CA . CYS B 1 122 ? 0.345 13.562 16.578 1 88.12 122 CYS B CA 1
ATOM 2359 C C . CYS B 1 122 ? -0.012 12.156 16.109 1 88.12 122 CYS B C 1
ATOM 2361 O O . CYS B 1 122 ? -0.566 11.367 16.875 1 88.12 122 CYS B O 1
ATOM 2363 N N . PHE B 1 123 ? 0.327 11.883 14.891 1 93.31 123 PHE B N 1
ATOM 2364 C CA . PHE B 1 123 ? -0.022 10.578 14.328 1 93.31 123 PHE B CA 1
ATOM 2365 C C . PHE B 1 123 ? 1.101 9.578 14.555 1 93.31 123 PHE B C 1
ATOM 2367 O O . PHE B 1 123 ? 1.05 8.453 14.047 1 93.31 123 PHE B O 1
ATOM 2374 N N . LYS B 1 124 ? 2.131 9.969 15.25 1 91 124 LYS B N 1
ATOM 2375 C CA . LYS B 1 124 ? 3.273 9.125 15.586 1 91 124 LYS B CA 1
ATOM 2376 C C . LYS B 1 124 ? 3.941 8.57 14.328 1 91 124 LYS B C 1
ATOM 2378 O O . LYS B 1 124 ? 4.242 7.383 14.258 1 91 124 LYS B O 1
ATOM 2383 N N . LEU B 1 125 ? 4.137 9.422 13.344 1 94.44 125 LEU B N 1
ATOM 2384 C CA . LEU B 1 125 ? 4.793 9.086 12.086 1 94.44 125 LEU B CA 1
ATOM 2385 C C . LEU B 1 125 ? 6.234 9.586 12.07 1 94.44 125 LEU B C 1
ATOM 2387 O O . LEU B 1 125 ? 6.527 10.625 11.484 1 94.44 125 LEU B O 1
ATOM 2391 N N . ASN B 1 126 ? 7.121 8.758 12.594 1 90.75 126 ASN B N 1
ATOM 2392 C CA . ASN B 1 126 ? 8.508 9.156 12.805 1 90.75 126 ASN B CA 1
ATOM 2393 C C . ASN B 1 126 ? 9.242 9.367 11.484 1 90.75 126 ASN B C 1
ATOM 2395 O O . ASN B 1 126 ? 10.031 10.305 11.352 1 90.75 126 ASN B O 1
ATOM 2399 N N . GLU B 1 127 ? 9.023 8.492 10.539 1 93.56 127 GLU B N 1
ATOM 2400 C CA . GLU B 1 127 ? 9.695 8.625 9.25 1 93.56 127 GLU B CA 1
ATOM 2401 C C . GLU B 1 127 ? 9.273 9.914 8.547 1 93.56 127 GLU B C 1
ATOM 2403 O O . GLU B 1 127 ? 10.094 10.578 7.91 1 93.56 127 GLU B O 1
ATOM 2408 N N . LEU B 1 128 ? 8.023 10.227 8.656 1 91.19 128 LEU B N 1
ATOM 2409 C CA . LEU B 1 128 ? 7.547 11.469 8.062 1 91.19 128 LEU B CA 1
ATOM 2410 C C . LEU B 1 128 ? 8.188 12.672 8.75 1 91.19 128 LEU B C 1
ATOM 2412 O O . LEU B 1 128 ? 8.57 13.641 8.086 1 91.19 128 LEU B O 1
ATOM 2416 N N . GLN B 1 129 ? 8.258 12.594 10.031 1 87.62 129 GLN B N 1
ATOM 2417 C CA . GLN B 1 129 ? 8.922 13.664 10.766 1 87.62 129 GLN B CA 1
ATOM 2418 C C . GLN B 1 129 ? 10.352 13.867 10.289 1 87.62 129 GLN B C 1
ATOM 2420 O O . GLN B 1 129 ? 10.789 14.992 10.055 1 87.62 129 GLN B O 1
ATOM 2425 N N . LYS B 1 130 ? 11 12.789 10.148 1 87.12 130 LYS B N 1
ATOM 2426 C CA . LYS B 1 130 ? 12.375 12.844 9.656 1 87.12 130 LYS B CA 1
ATOM 2427 C C . LYS B 1 130 ? 12.438 13.469 8.273 1 87.12 130 LYS B C 1
ATOM 2429 O O . LYS B 1 130 ? 13.305 14.297 7.996 1 87.12 130 LYS B O 1
ATOM 2434 N N . ASP B 1 131 ? 11.547 13.062 7.41 1 87.62 131 ASP B N 1
ATOM 2435 C CA . ASP B 1 131 ? 11.516 13.594 6.047 1 87.62 131 ASP B CA 1
ATOM 2436 C C . ASP B 1 131 ? 11.266 15.102 6.051 1 87.62 131 ASP B C 1
ATOM 2438 O O . ASP B 1 131 ? 11.875 15.836 5.27 1 87.62 131 ASP B O 1
ATOM 2442 N N . ILE B 1 132 ? 10.367 15.539 6.898 1 84.62 132 ILE B N 1
ATOM 2443 C CA . ILE B 1 132 ? 10.039 16.953 6.988 1 84.62 132 ILE B CA 1
ATOM 2444 C C . ILE B 1 132 ? 11.273 17.75 7.438 1 84.62 132 ILE B C 1
ATOM 2446 O O . ILE B 1 132 ? 11.586 18.797 6.871 1 84.62 132 ILE B O 1
ATOM 2450 N N . ILE B 1 133 ? 11.969 17.172 8.391 1 81.12 133 ILE B N 1
ATOM 2451 C CA . ILE B 1 133 ? 13.18 17.797 8.898 1 81.12 133 ILE B CA 1
ATOM 2452 C C . ILE B 1 133 ? 14.227 17.891 7.793 1 81.12 133 ILE B C 1
ATOM 2454 O O . ILE B 1 133 ? 14.82 18.953 7.578 1 81.12 133 ILE B O 1
ATOM 2458 N N . GLU B 1 134 ? 14.422 16.797 7.117 1 81.88 134 GLU B N 1
ATOM 2459 C CA . GLU B 1 134 ? 15.414 16.766 6.039 1 81.88 134 GLU B CA 1
ATOM 2460 C C . GLU B 1 134 ? 15.055 17.766 4.934 1 81.88 134 GLU B C 1
ATOM 2462 O O . GLU B 1 134 ? 15.922 18.453 4.402 1 81.88 134 GLU B O 1
ATOM 2467 N N . PHE B 1 135 ? 13.852 17.766 4.633 1 77.25 135 PHE B N 1
ATOM 2468 C CA . PHE B 1 135 ? 13.383 18.688 3.605 1 77.25 135 PHE B CA 1
ATOM 2469 C C . PHE B 1 135 ? 13.594 20.141 4.039 1 77.25 135 PHE B C 1
ATOM 2471 O O . PHE B 1 135 ? 14.031 20.969 3.24 1 77.25 135 PHE B O 1
ATOM 2478 N N . THR B 1 136 ? 13.242 20.438 5.23 1 74.94 136 THR B N 1
ATOM 2479 C CA . THR B 1 136 ? 13.406 21.781 5.777 1 74.94 136 THR B CA 1
ATOM 2480 C C . THR B 1 136 ? 14.883 22.188 5.781 1 74.94 136 THR B C 1
ATOM 2482 O O . THR B 1 136 ? 15.219 23.312 5.445 1 74.94 136 THR B O 1
ATOM 2485 N N . LYS B 1 137 ? 15.719 21.234 6.078 1 74.94 137 LYS B N 1
ATOM 2486 C CA . LYS B 1 137 ? 17.156 21.484 6.055 1 74.94 137 LYS B CA 1
ATOM 2487 C C . LYS B 1 137 ? 17.625 21.844 4.652 1 74.94 137 LYS B C 1
ATOM 2489 O O . LYS B 1 137 ? 18.438 22.766 4.484 1 74.94 137 LYS B O 1
ATOM 2494 N N . LYS B 1 138 ? 17.125 21.125 3.764 1 76 138 LYS B N 1
ATOM 2495 C CA . LYS B 1 138 ? 17.516 21.359 2.377 1 76 138 LYS B CA 1
ATOM 2496 C C . LYS B 1 138 ? 17.094 22.75 1.922 1 76 138 LYS B C 1
ATOM 2498 O O . LYS B 1 138 ? 17.828 23.438 1.222 1 76 138 LYS B O 1
ATOM 2503 N N . ILE B 1 139 ? 15.977 23.188 2.248 1 70.44 139 ILE B N 1
ATOM 2504 C CA . ILE B 1 139 ? 15.469 24.5 1.882 1 70.44 139 ILE B CA 1
ATOM 2505 C C . ILE B 1 139 ? 16.328 25.578 2.543 1 70.44 139 ILE B C 1
ATOM 2507 O O . ILE B 1 139 ? 16.641 26.594 1.92 1 70.44 139 ILE B O 1
ATOM 2511 N N . LEU B 1 140 ? 16.672 25.328 3.752 1 69.19 140 LEU B N 1
ATOM 2512 C CA . LEU B 1 140 ? 17.469 26.297 4.504 1 69.19 140 LEU B CA 1
ATOM 2513 C C . LEU B 1 140 ? 18.875 26.406 3.93 1 69.19 140 LEU B C 1
ATOM 2515 O O . LEU B 1 140 ? 19.453 27.5 3.908 1 69.19 140 LEU B O 1
ATOM 2519 N N . ASN B 1 141 ? 19.297 25.312 3.459 1 71.88 141 ASN B N 1
ATOM 2520 C CA . ASN B 1 141 ? 20.641 25.297 2.9 1 71.88 141 ASN B CA 1
ATOM 2521 C C . ASN B 1 141 ? 20.672 25.891 1.492 1 71.88 141 ASN B C 1
ATOM 2523 O O . ASN B 1 141 ? 21.656 26.516 1.098 1 71.88 141 ASN B O 1
ATOM 2527 N N . ASP B 1 142 ? 19.656 25.422 0.661 1 66.38 142 ASP B N 1
ATOM 2528 C CA . ASP B 1 142 ? 19.641 25.844 -0.736 1 66.38 142 ASP B CA 1
ATOM 2529 C C . ASP B 1 142 ? 19.172 27.297 -0.869 1 66.38 142 ASP B C 1
ATOM 2531 O O . ASP B 1 142 ? 19.469 27.953 -1.861 1 66.38 142 ASP B O 1
ATOM 2535 N N . GLY B 1 143 ? 18.109 27.578 -0.109 1 57.25 143 GLY B N 1
ATOM 2536 C CA . GLY B 1 143 ? 17.484 28.875 -0.336 1 57.25 143 GLY B CA 1
ATOM 2537 C C . GLY B 1 143 ? 18.234 30.016 0.323 1 57.25 143 GLY B C 1
ATOM 2538 O O . GLY B 1 143 ? 19.234 29.797 0.998 1 57.25 143 GLY B O 1
ATOM 2539 N N . ASP B 1 144 ? 17.578 31.234 0.075 1 51.44 144 ASP B N 1
ATOM 2540 C CA . ASP B 1 144 ? 17.875 32.594 0.509 1 51.44 144 ASP B CA 1
ATOM 2541 C C . ASP B 1 144 ? 17.969 32.688 2.031 1 51.44 144 ASP B C 1
ATOM 2543 O O . ASP B 1 144 ? 17.062 32.25 2.742 1 51.44 144 ASP B O 1
ATOM 2547 N N . LYS B 1 145 ? 19.141 32.906 2.594 1 53.78 145 LYS B N 1
ATOM 2548 C CA . LYS B 1 145 ? 19.5 33.188 3.98 1 53.78 145 LYS B CA 1
ATOM 2549 C C . LYS B 1 145 ? 18.312 33.812 4.734 1 53.78 145 LYS B C 1
ATOM 2551 O O . LYS B 1 145 ? 18.141 33.531 5.922 1 53.78 145 LYS B O 1
ATOM 2556 N N . ASP B 1 146 ? 17.562 34.469 4.023 1 54.09 146 ASP B N 1
ATOM 2557 C CA . ASP B 1 146 ? 16.469 35.188 4.66 1 54.09 146 ASP B CA 1
ATOM 2558 C C . ASP B 1 146 ? 15.305 34.25 4.992 1 54.09 146 ASP B C 1
ATOM 2560 O O . ASP B 1 146 ? 14.688 34.375 6.055 1 54.09 146 ASP B O 1
ATOM 2564 N N . LEU B 1 147 ? 14.93 33.344 4.152 1 53.44 147 LEU B N 1
ATOM 2565 C CA . LEU B 1 147 ? 13.883 32.344 4.414 1 53.44 147 LEU B CA 1
ATOM 2566 C C . LEU B 1 147 ? 14.297 31.406 5.535 1 53.44 147 LEU B C 1
ATOM 2568 O O . LEU B 1 147 ? 13.477 31.047 6.383 1 53.44 147 LEU B O 1
ATOM 2572 N N . GLY B 1 148 ? 15.555 31.062 5.445 1 53.81 148 GLY B N 1
ATOM 2573 C CA . GLY B 1 148 ? 16.109 30.281 6.543 1 53.81 148 GLY B CA 1
ATOM 2574 C C . GLY B 1 148 ? 15.984 30.969 7.887 1 53.81 148 GLY B C 1
ATOM 2575 O O . GLY B 1 148 ? 15.633 30.344 8.891 1 53.81 148 GLY B O 1
ATOM 2576 N N . LYS B 1 149 ? 16.312 32.25 7.766 1 56.25 149 LYS B N 1
ATOM 2577 C CA . LYS B 1 149 ? 16.172 33.031 8.977 1 56.25 149 LYS B CA 1
ATOM 2578 C C . LYS B 1 149 ? 14.719 33.094 9.438 1 56.25 149 LYS B C 1
ATOM 2580 O O . LYS B 1 149 ? 14.438 33 10.633 1 56.25 149 LYS B O 1
ATOM 2585 N N . GLN B 1 150 ? 13.922 33.281 8.492 1 56.72 150 GLN B N 1
ATOM 2586 C CA . GLN B 1 150 ? 12.5 33.344 8.836 1 56.72 150 GLN B CA 1
ATOM 2587 C C . GLN B 1 150 ? 12.016 31.984 9.367 1 56.72 150 GLN B C 1
ATOM 2589 O O . GLN B 1 150 ? 11.266 31.938 10.344 1 56.72 150 GLN B O 1
ATOM 2594 N N . LEU B 1 151 ? 12.453 30.984 8.766 1 57.06 151 LEU B N 1
ATOM 2595 C CA . LEU B 1 151 ? 12.102 29.641 9.211 1 57.06 151 LEU B CA 1
ATOM 2596 C C . LEU B 1 151 ? 12.648 29.359 10.609 1 57.06 151 LEU B C 1
ATOM 2598 O O . LEU B 1 151 ? 11.945 28.812 11.453 1 57.06 151 LEU B O 1
ATOM 2602 N N . LEU B 1 152 ? 13.922 29.781 10.734 1 56.81 152 LEU B N 1
ATOM 2603 C CA . LEU B 1 152 ? 14.539 29.609 12.047 1 56.81 152 LEU B CA 1
ATOM 2604 C C . LEU B 1 152 ? 13.812 30.422 13.109 1 56.81 152 LEU B C 1
ATOM 2606 O O . LEU B 1 152 ? 13.586 29.938 14.219 1 56.81 152 LEU B O 1
ATOM 2610 N N . SER B 1 153 ? 13.492 31.578 12.695 1 56.59 153 SER B N 1
ATOM 2611 C CA . SER B 1 153 ? 12.781 32.406 13.656 1 56.59 153 SER B CA 1
ATOM 2612 C C . SER B 1 153 ? 11.414 31.812 14 1 56.59 153 SER B C 1
ATOM 2614 O O . SER B 1 153 ? 11.023 31.797 15.164 1 56.59 153 SER B O 1
ATOM 2616 N N . GLN B 1 154 ? 10.773 31.344 13.07 1 56.09 154 GLN B N 1
ATOM 2617 C CA . GLN B 1 154 ? 9.445 30.797 13.289 1 56.09 154 GLN B CA 1
ATOM 2618 C C . GLN B 1 154 ? 9.516 29.438 13.992 1 56.09 154 GLN B C 1
ATOM 2620 O O . GLN B 1 154 ? 8.703 29.141 14.859 1 56.09 154 GLN B O 1
ATOM 2625 N N . TYR B 1 155 ? 10.422 28.703 13.562 1 53.53 155 TYR B N 1
ATOM 2626 C CA . TYR B 1 155 ? 10.617 27.422 14.227 1 53.53 155 TYR B CA 1
ATOM 2627 C C . TYR B 1 155 ? 10.945 27.609 15.703 1 53.53 155 TYR B C 1
ATOM 2629 O O . TYR B 1 155 ? 10.422 26.906 16.562 1 53.53 155 TYR B O 1
ATOM 2637 N N . VAL B 1 156 ? 11.891 28.531 15.922 1 51.91 156 VAL B N 1
ATOM 2638 C CA . VAL B 1 156 ? 12.234 28.859 17.297 1 51.91 156 VAL B CA 1
ATOM 2639 C C . VAL B 1 156 ? 10.992 29.312 18.062 1 51.91 156 VAL B C 1
ATOM 2641 O O . VAL B 1 156 ? 10.773 28.906 19.203 1 51.91 156 VAL B O 1
ATOM 2644 N N . GLU B 1 157 ? 10.297 30.109 17.531 1 51.66 157 GLU B N 1
ATOM 2645 C CA . GLU B 1 157 ? 9.094 30.609 18.188 1 51.66 157 GLU B CA 1
ATOM 2646 C C . GLU B 1 157 ? 8.102 29.469 18.438 1 51.66 157 GLU B C 1
ATOM 2648 O O . GLU B 1 157 ? 7.523 29.375 19.516 1 51.66 157 GLU B O 1
ATOM 2653 N N . ILE B 1 158 ? 7.91 28.781 17.469 1 50.09 158 ILE B N 1
ATOM 2654 C CA . ILE B 1 158 ? 6.879 27.766 17.562 1 50.09 158 ILE B CA 1
ATOM 2655 C C . ILE B 1 158 ? 7.379 26.609 18.438 1 50.09 158 ILE B C 1
ATOM 2657 O O . ILE B 1 158 ? 6.664 26.141 19.328 1 50.09 158 ILE B O 1
ATOM 2661 N N . PHE B 1 159 ? 8.492 26.078 18.094 1 48.53 159 PHE B N 1
ATOM 2662 C CA . PHE B 1 159 ? 8.984 24.938 18.859 1 48.53 159 PHE B CA 1
ATOM 2663 C C . PHE B 1 159 ? 9.383 25.359 20.281 1 48.53 159 PHE B C 1
ATOM 2665 O O . PHE B 1 159 ? 9.219 24.609 21.234 1 48.53 159 PHE B O 1
ATOM 2672 N N . THR B 1 160 ? 10.008 26.484 20.438 1 46.5 160 THR B N 1
ATOM 2673 C CA . THR B 1 160 ? 10.273 26.969 21.797 1 46.5 160 THR B CA 1
ATOM 2674 C C . THR B 1 160 ? 8.969 27.203 22.547 1 46.5 160 THR B C 1
ATOM 2676 O O . THR B 1 160 ? 8.852 26.875 23.719 1 46.5 160 THR B O 1
ATOM 2679 N N . ILE B 1 161 ? 8.055 27.781 21.984 1 44.53 161 ILE B N 1
ATOM 2680 C CA . ILE B 1 161 ? 6.812 28.078 22.688 1 44.53 161 ILE B CA 1
ATOM 2681 C C . ILE B 1 161 ? 6.047 26.797 22.953 1 44.53 161 ILE B C 1
ATOM 2683 O O . ILE B 1 161 ? 5.555 26.578 24.062 1 44.53 161 ILE B O 1
ATOM 2687 N N . LYS B 1 162 ? 5.848 26.016 22.031 1 44.38 162 LYS B N 1
ATOM 2688 C CA . LYS B 1 162 ? 5.031 24.828 22.25 1 44.38 162 LYS B CA 1
ATOM 2689 C C . LYS B 1 162 ? 5.793 23.781 23.078 1 44.38 162 LYS B C 1
ATOM 2691 O O . LYS B 1 162 ? 5.195 23.062 23.875 1 44.38 162 LYS B O 1
ATOM 2696 N N . SER B 1 163 ? 7 23.531 22.953 1 40.81 163 SER B N 1
ATOM 2697 C CA . SER B 1 163 ? 7.75 22.719 23.906 1 40.81 163 SER B CA 1
ATOM 2698 C C . SER B 1 163 ? 7.754 23.344 25.281 1 40.81 163 SER B C 1
ATOM 2700 O O . SER B 1 163 ? 7.828 22.641 26.297 1 40.81 163 SER B O 1
ATOM 2702 N N . TYR B 1 164 ? 7.895 24.625 25.438 1 35.69 164 TYR B N 1
ATOM 2703 C CA . TYR B 1 164 ? 7.887 25.266 26.734 1 35.69 164 TYR B CA 1
ATOM 2704 C C . TYR B 1 164 ? 6.504 25.188 27.391 1 35.69 164 TYR B C 1
ATOM 2706 O O . TYR B 1 164 ? 6.387 25.031 28.594 1 35.69 164 TYR B O 1
ATOM 2714 N N . ASN B 1 165 ? 5.426 25.375 26.781 1 37.66 165 ASN B N 1
ATOM 2715 C CA . ASN B 1 165 ? 4.18 25.344 27.531 1 37.66 165 ASN B CA 1
ATOM 2716 C C . ASN B 1 165 ? 3.867 23.953 28.062 1 37.66 165 ASN B C 1
ATOM 2718 O O . ASN B 1 165 ? 3.184 23.797 29.078 1 37.66 165 ASN B O 1
ATOM 2722 N N . GLY B 1 166 ? 4.055 22.797 27.547 1 35.12 166 GLY B N 1
ATOM 2723 C CA . GLY B 1 166 ? 3.939 21.656 28.453 1 35.12 166 GLY B CA 1
ATOM 2724 C C . GLY B 1 166 ? 5.027 21.641 29.516 1 35.12 166 GLY B C 1
ATOM 2725 O O . GLY B 1 166 ? 4.879 20.969 30.547 1 35.12 166 GLY B O 1
ATOM 2726 N N . MET B 1 167 ? 6.211 22.016 29.328 1 32.28 167 MET B N 1
ATOM 2727 C CA . MET B 1 167 ? 7.094 21.969 30.484 1 32.28 167 MET B CA 1
ATOM 2728 C C . MET B 1 167 ? 6.723 23.047 31.5 1 32.28 167 MET B C 1
ATOM 2730 O O . MET B 1 167 ? 6.973 22.906 32.688 1 32.28 167 MET B O 1
ATOM 2734 N N . SER B 1 168 ? 6.234 24.172 31.281 1 31.91 168 SER B N 1
ATOM 2735 C CA . SER B 1 168 ? 5.984 25.031 32.438 1 31.91 168 SER B CA 1
ATOM 2736 C C . SER B 1 168 ? 4.855 24.484 33.312 1 31.91 168 SER B C 1
ATOM 2738 O O . SER B 1 168 ? 4.797 24.766 34.5 1 31.91 168 SER B O 1
ATOM 2740 N N . LYS B 1 169 ? 3.746 23.938 33.062 1 32.16 169 LYS B N 1
ATOM 2741 C CA . LYS B 1 169 ? 2.928 23.469 34.156 1 32.16 169 LYS B CA 1
ATOM 2742 C C . LYS B 1 169 ? 3.551 22.234 34.812 1 32.16 169 LYS B C 1
ATOM 2744 O O . LYS B 1 169 ? 3.078 21.766 35.844 1 32.16 169 LYS B O 1
ATOM 2749 N N . LEU B 1 170 ? 4.496 21.484 34.219 1 23.95 170 LEU B N 1
ATOM 2750 C CA . LEU B 1 170 ? 5.086 20.531 35.156 1 23.95 170 LEU B CA 1
ATOM 2751 C C . LEU B 1 170 ? 6.293 21.141 35.875 1 23.95 170 LEU B C 1
ATOM 2753 O O . LEU B 1 170 ? 6.859 20.516 36.781 1 23.95 170 LEU B O 1
ATOM 2757 N N . LEU B 1 171 ? 6.766 22.297 35.438 1 24.05 171 LEU B N 1
ATOM 2758 C CA . LEU B 1 171 ? 7.5 22.859 36.562 1 24.05 171 LEU B CA 1
ATOM 2759 C C . LEU B 1 171 ? 6.566 23.641 37.5 1 24.05 171 LEU B C 1
ATOM 2761 O O . LEU B 1 171 ? 6.723 23.594 38.719 1 24.05 171 LEU B O 1
#

pLDDT: mean 77.87, std 20.41, range [23.95, 98.44]

Secondary structure (DSSP, 8-state):
-HHHHHHHHHHTT---S----TTT-HHHHHHHHHT-GGG--EEEE-TTS-EEEE-HHHHHHH-HHHHHHHH-TTS----EEE-SS--HHHHHHHHHHHHHS--------HHHHHHHHHHHHHTT-HHHHHHHHHHHHHHHHHS-HHHHHHHHHHHHHHHHHHHHHHHHTT-/-HHHHHHHHHHTT---S---STTT-HHHHHHHHHT-GGG--EEEE-TTS-EEEE-HHHHHHH-HHHHHHHH-TTS----EEE-SS--HHHHHHHHHHHHHS--------HHHHHHHHHHHHHTT-HHHHHHHHHHHHHHHHHS-HHHHHHHHHHHHHHHHHHHHHHHHHH-

InterPro domains:
  IPR000210 BTB/POZ domain [PF00651] (35-138)
  IPR000210 BTB/POZ domain [PS50097] (40-107)
  IPR000210 BTB/POZ domain [SM00225] (40-140)
  IPR011333 SKP1/BTB/POZ domain superfamily [G3DSA:3.30.710.10] (8-134)
  IPR011333 SKP1/BTB/POZ domain superfamily [SSF54695] (22-135)

Solvent-accessible surface area (backbone atoms only — not comparable to full-atom values): 18678 Å² total; per-residue (Å²): 104,73,61,56,52,50,46,53,66,58,52,71,64,67,66,84,58,77,78,65,72,31,46,66,41,68,45,60,27,32,51,51,46,67,71,35,74,90,49,46,64,28,37,40,34,2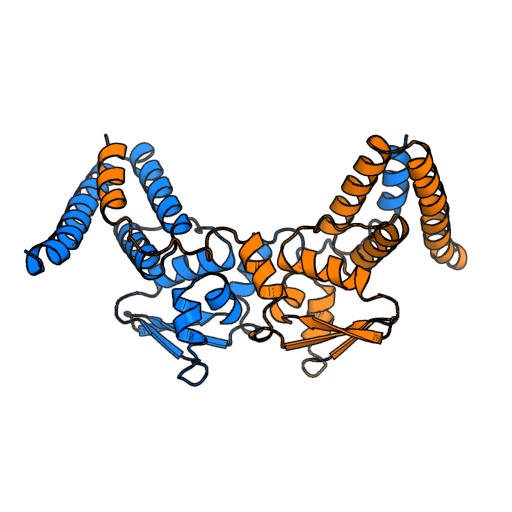2,50,77,70,46,71,45,64,36,41,52,62,54,44,32,42,28,18,62,50,46,27,49,66,36,63,35,84,90,48,75,76,52,49,69,44,80,36,80,85,42,38,53,74,46,48,51,49,52,50,41,27,52,55,40,73,41,74,79,90,58,98,66,52,67,68,49,51,52,53,36,43,53,49,24,56,73,43,51,26,63,54,55,34,52,49,50,52,53,50,50,49,47,48,40,66,72,42,60,69,61,57,32,48,49,43,49,52,46,46,48,50,46,51,50,46,55,58,41,55,66,47,52,78,74,100,103,73,62,56,53,48,46,54,67,61,52,69,66,67,66,84,58,75,78,64,72,32,47,68,41,69,46,60,29,32,52,52,46,67,70,35,74,87,50,46,64,27,36,40,34,21,48,77,70,46,70,46,64,36,42,53,62,53,44,32,42,27,18,63,52,46,28,49,66,37,62,36,82,93,49,77,76,52,49,70,44,81,35,80,85,43,38,53,74,46,48,51,50,52,51,41,28,51,56,41,72,41,74,79,89,57,97,68,52,68,69,49,50,52,52,37,40,52,49,25,58,73,41,52,26,63,52,56,36,50,48,50,51,53,51,51,49,48,49,41,69,73,43,59,68,61,57,32,47,50,42,48,52,46,45,48,50,48,51,50,47,58,58,41,56,65,48,53,79,74,99

Radius of gyration: 24.63 Å; Cα contacts (8 Å, |Δi|>4): 419; chains: 2; bounding box: 47×65×74 Å

Nearest PDB structures (foldseek):
  2vkp-assembly1_B-2  TM=8.330E-01  e=4.837E-07  Homo sapiens
  3e4u-assembly2_C  TM=8.560E-01  e=7.383E-06  Homo sapiens
  6er1-assembly1_A  TM=6.974E-01  e=1.652E-05  Drosophila melanogaster
  9gp5-assembly1_D  TM=7.204E-01  e=7.305E-05  Homo sapiens
  8ua6-assembly1_D  TM=6.525E-01  e=1.850E-04  Homo sapiens

Sequence (342 aa):
SIDNIMTTLFKSKKNHNKPSIRGKSLENDLRTLLNDERSYNISLKCSDGVTLRACKNILATRSDVFNNLIFNKSKAEIKNIIFTKINSTVMKVILEFLYTSNIKKVDLTVKDFIEMYYAANCFKLNELQKDIIEFTKKILNDGDKDLGKQLLSQYVEIFTIKSYNGMSKLLSIDNIMTTLFKSKKNHNKPSIRGKSLENDLRTLLNDERSYNISLKCSDGVTLRACKNILATRSDVFNNLIFNKSKAEIKNIIFTKINSTVMKVILEFLYTSNIKKVDLTVKDFIEMYYAANCFKLNELQKDIIEFTKKILNDGDKDLGKQLLSQYVEIFTIKSYNGMSKLL

Foldseek 3Di:
DVVVVVCVVVVVPPPPDDDDPPPPAQLVVLVVQQVDPVQWQAWEQEQVGDIGTGHLVLLLVQFVVSVCVQPPPVDDGHRYDYYNLGHPLLVVQVSSCSRRVDGPPDPDALVSLVSNLVVCVVRVPVSSNVVSVVVLVVCLVPDDVVSVVVSVVVCCVVVVVVVVVVVVVVD/DVVVVVCVVVVPPPPPDDDDPPPPAQLVVLVVQQVDPVQWQAWEQEQVGDIGTGHLVLLLVQFVVSVCVQPPPVDDGHRYDYDNLGHPLLVVQVSSCSRRVDGPPDPDALVSLVSNLVVCVVRVPVSSNVVSVVVLVVCCVPDDVVSVVVSVVVCCVVVVVVVVVVVVVVD